Protein AF-A0A967C767-F1 (afdb_monomer)

Nearest PDB structures (foldseek):
  2nuu-assembly2_D  TM=9.173E-01  e=1.851E-10  Escherichia coli
  2npd-assembly1_A  TM=9.093E-01  e=7.097E-09  Escherichia coli
  3c1h-assembly1_A  TM=9.178E-01  e=9.464E-09  Escherichia coli
  2now-assembly1_A-3  TM=8.976E-01  e=8.195E-09  Escherichia coli
  8qj4-assembly1_A  TM=8.913E-01  e=9.471E-07  Shewanella denitrificans OS217

Radius of gyration: 20.33 Å; Cα contacts (8 Å, |Δi|>4): 298; chains: 1; bounding box: 49×36×65 Å

Solvent-accessible surface area (backbone atoms only — not comparable to full-atom values): 10068 Å² total; per-residue (Å²): 113,66,53,56,59,45,16,44,69,67,78,48,92,52,71,55,17,54,44,5,34,49,16,36,54,41,4,16,50,30,0,18,51,37,23,31,51,51,32,30,73,77,67,70,54,60,48,74,66,52,27,52,52,12,22,48,11,2,40,38,10,29,55,77,22,19,56,27,43,51,58,69,54,21,34,53,46,2,30,50,19,14,57,53,25,55,50,40,44,53,48,39,61,74,68,65,59,95,54,93,81,47,51,58,27,33,47,50,48,9,35,53,51,15,35,42,49,26,12,34,52,20,32,34,92,71,24,75,90,58,55,49,4,40,81,81,74,28,60,65,37,32,51,53,33,49,52,52,48,55,51,49,53,52,51,52,53,54,49,51,51,52,52,53,55,57,47,52,75,79,41,80,91,63,78,53,74,66,47,60,73,72,32,56,44,50,75,75,67,72,42,69,96,69,70,81,79,83,77,124

Sequence (200 aa):
GWFGFNGGSGLVAGNLASLACLTTNTAGAAAALGWMLIETVQRGKPTAVGVATGAVAGLVAITPAAGYVSPLAAVLIGFAAALVCSYALQLKNRWRLDDSLDVLPVHGVAGLLGTLLTGVFTLKTLNPAGADGLLVGQTRQLWIQAEAIGFTILFVAVGTYVILQLIRLVMPLRVNDVEEQQGLDINAHGEEAYNSEFTS

Foldseek 3Di:
DLLCLQLCVVVDDDLLSVQLSLLLQLLLQLQLVLQQVVCCVVPVGGDPVSSNLSSLLLNLLCRVQSSFAGSVLSSVLSNVSNVQLVVVVVVCVVVVPPPPPSCCSRNVVSNLSSLLSSQAGGDCVSPVVDDDHVVVPDPVSNVVSVVVSVVVCVCCVVVVVVVQVVVVVPDDPDDDPVCVVVDCCCVVPVHDPDDPPPPD

Mean predicted aligned error: 4.28 Å

Structure (mmCIF, N/CA/C/O backbone):
data_AF-A0A967C767-F1
#
_entry.id   AF-A0A967C767-F1
#
loop_
_atom_site.group_PDB
_atom_site.id
_atom_site.type_symbol
_atom_site.label_atom_id
_atom_site.label_alt_id
_atom_site.label_comp_id
_atom_site.label_asym_id
_atom_site.label_entity_id
_atom_site.label_seq_id
_atom_site.pdbx_PDB_ins_code
_atom_site.Cartn_x
_atom_site.Cartn_y
_atom_site.Cartn_z
_atom_site.occupancy
_atom_site.B_iso_or_equiv
_atom_site.auth_seq_id
_atom_site.auth_comp_id
_atom_site.auth_asym_id
_atom_site.auth_atom_id
_atom_site.pdbx_PDB_model_num
ATOM 1 N N . GLY A 1 1 ? 3.970 -13.446 5.348 1.00 94.38 1 GLY A N 1
ATOM 2 C CA . GLY A 1 1 ? 2.809 -13.236 4.463 1.00 94.38 1 GLY A CA 1
ATOM 3 C C . GLY A 1 1 ? 3.216 -12.672 3.115 1.00 94.38 1 GLY A C 1
ATOM 4 O O . GLY A 1 1 ? 3.294 -13.426 2.155 1.00 94.38 1 GLY A O 1
ATOM 5 N N . TRP A 1 2 ? 3.526 -11.373 3.044 1.00 98.12 2 TRP A N 1
ATOM 6 C CA . TRP A 1 2 ? 3.666 -10.644 1.769 1.00 98.12 2 TRP A CA 1
ATOM 7 C C . TRP A 1 2 ? 4.765 -11.142 0.813 1.00 98.12 2 TRP A C 1
ATOM 9 O O . TRP A 1 2 ? 4.643 -10.964 -0.394 1.00 98.12 2 TRP A O 1
ATOM 19 N N . PHE A 1 3 ? 5.799 -11.827 1.319 1.00 97.88 3 PHE A N 1
ATOM 20 C CA . PHE A 1 3 ? 6.761 -12.543 0.469 1.00 97.88 3 PHE A CA 1
ATOM 21 C C . PHE A 1 3 ? 6.084 -13.586 -0.427 1.00 97.88 3 PHE A C 1
ATOM 23 O O . PHE A 1 3 ? 6.379 -13.643 -1.612 1.00 97.88 3 PHE A O 1
ATOM 30 N N . GLY A 1 4 ? 5.150 -14.375 0.111 1.00 97.50 4 GLY A N 1
ATOM 31 C CA . GLY A 1 4 ? 4.375 -15.327 -0.686 1.00 97.50 4 GLY A CA 1
ATOM 32 C C . GLY A 1 4 ? 3.379 -14.628 -1.609 1.00 97.50 4 GLY A C 1
ATOM 33 O O . GLY A 1 4 ? 3.202 -15.061 -2.739 1.00 97.50 4 GLY A O 1
ATOM 34 N N . PHE A 1 5 ? 2.793 -13.513 -1.158 1.00 98.25 5 PHE A N 1
ATOM 35 C CA . PHE A 1 5 ? 1.849 -12.722 -1.951 1.00 98.25 5 PHE A CA 1
ATOM 36 C C . PHE A 1 5 ? 2.506 -12.180 -3.232 1.00 98.25 5 PHE A C 1
ATOM 38 O O . PHE A 1 5 ? 2.090 -12.523 -4.335 1.00 98.25 5 PHE A O 1
ATOM 45 N N . ASN A 1 6 ? 3.603 -11.428 -3.107 1.00 98.38 6 ASN A N 1
ATOM 46 C CA . ASN A 1 6 ? 4.277 -10.839 -4.268 1.00 98.38 6 ASN A CA 1
ATOM 47 C C . ASN A 1 6 ? 5.249 -11.814 -4.947 1.00 98.38 6 ASN A C 1
ATOM 49 O O . ASN A 1 6 ? 5.235 -11.952 -6.166 1.00 98.38 6 ASN A O 1
ATOM 53 N N . GLY A 1 7 ? 6.076 -12.525 -4.177 1.00 97.25 7 GLY A N 1
ATOM 54 C CA . GLY A 1 7 ? 7.049 -13.483 -4.713 1.00 97.25 7 GLY A CA 1
ATOM 55 C C . GLY A 1 7 ? 6.402 -14.693 -5.385 1.00 97.25 7 GLY A C 1
ATOM 56 O O . GLY A 1 7 ? 6.940 -15.213 -6.358 1.00 97.25 7 GLY A O 1
ATOM 57 N N . GLY A 1 8 ? 5.225 -15.111 -4.912 1.00 96.69 8 GLY A N 1
ATOM 58 C CA . GLY A 1 8 ? 4.451 -16.201 -5.507 1.00 96.69 8 GLY A CA 1
ATOM 59 C C . GLY A 1 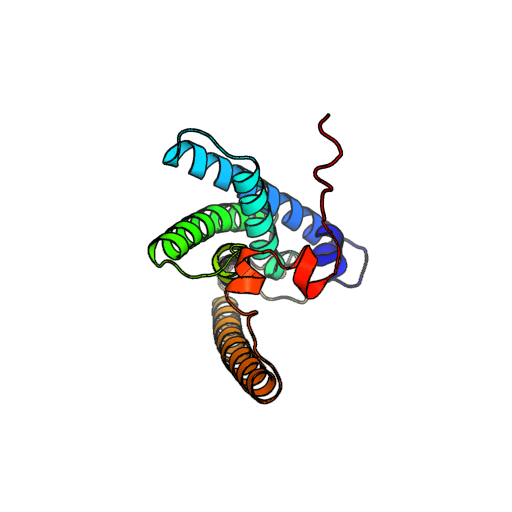8 ? 3.615 -15.793 -6.721 1.00 96.69 8 GLY A C 1
ATOM 60 O O . GLY A 1 8 ? 3.230 -16.665 -7.494 1.00 96.69 8 GLY A O 1
ATOM 61 N N . SER A 1 9 ? 3.375 -14.495 -6.946 1.00 96.44 9 SER A N 1
ATOM 62 C CA . SER A 1 9 ? 2.536 -14.008 -8.057 1.00 96.44 9 SER A CA 1
ATOM 63 C C . SER A 1 9 ? 3.120 -14.309 -9.445 1.00 96.44 9 SER A C 1
ATOM 65 O O . SER A 1 9 ? 2.392 -14.312 -10.432 1.00 96.44 9 SER A O 1
ATOM 67 N N . GLY A 1 10 ? 4.421 -14.610 -9.530 1.00 91.31 10 GLY A N 1
ATOM 68 C CA . GLY A 1 10 ? 5.055 -15.093 -10.760 1.00 91.31 10 GLY A CA 1
ATOM 69 C C . GLY A 1 10 ? 4.772 -16.565 -11.084 1.00 91.31 10 GLY A C 1
ATOM 70 O O . GLY A 1 10 ? 5.158 -17.016 -12.157 1.00 91.31 10 GLY A O 1
ATOM 71 N N . LEU A 1 11 ? 4.139 -17.318 -10.169 1.00 94.19 11 LEU A N 1
ATOM 72 C CA . LEU A 1 11 ? 3.781 -18.745 -10.286 1.00 94.19 11 LEU A CA 1
ATOM 73 C C . LEU A 1 11 ? 4.954 -19.702 -10.562 1.00 94.19 11 LEU A C 1
ATOM 75 O O . LEU A 1 11 ? 4.756 -20.884 -10.835 1.00 94.19 11 LEU A O 1
ATOM 79 N N . VAL A 1 12 ? 6.184 -19.203 -10.467 1.00 94.19 12 VAL A N 1
ATOM 80 C CA . VAL A 1 12 ? 7.412 -19.955 -10.698 1.00 94.19 12 VAL A CA 1
ATOM 81 C C . VAL A 1 12 ? 8.494 -19.470 -9.742 1.00 94.19 12 VAL A C 1
ATOM 83 O O . VAL A 1 12 ? 8.652 -18.270 -9.509 1.00 94.19 12 VAL A O 1
ATOM 86 N N . ALA A 1 13 ? 9.262 -20.405 -9.188 1.00 96.31 13 ALA A N 1
ATOM 87 C CA . ALA A 1 13 ? 10.453 -20.073 -8.419 1.00 96.31 13 ALA A CA 1
ATOM 88 C C . ALA A 1 13 ? 11.590 -19.673 -9.373 1.00 96.31 13 ALA A C 1
ATOM 90 O O . ALA A 1 13 ? 11.914 -20.408 -10.303 1.00 96.31 13 ALA A O 1
ATOM 91 N N . GLY A 1 14 ? 12.208 -18.513 -9.146 1.00 95.56 14 GLY A N 1
ATOM 92 C CA . GLY A 1 14 ? 13.317 -18.028 -9.968 1.00 95.56 14 GLY A CA 1
ATOM 93 C C . GLY A 1 14 ? 13.596 -16.541 -9.769 1.00 95.56 14 GLY A C 1
ATOM 94 O O . GLY A 1 14 ? 13.110 -15.928 -8.819 1.00 95.56 14 GLY A O 1
ATOM 95 N N . ASN A 1 15 ? 14.347 -15.949 -10.700 1.00 95.75 15 ASN A N 1
ATOM 96 C CA . ASN A 1 15 ? 14.814 -14.559 -10.608 1.00 95.75 15 ASN A CA 1
ATOM 97 C C . ASN A 1 15 ? 13.677 -13.549 -10.405 1.00 95.75 15 ASN A C 1
ATOM 99 O O . ASN A 1 15 ? 13.828 -12.610 -9.628 1.00 95.75 15 ASN A O 1
ATOM 103 N N . LEU A 1 16 ? 12.531 -13.757 -11.062 1.00 96.56 16 LEU A N 1
ATOM 104 C CA . LEU A 1 16 ? 11.373 -12.875 -10.927 1.00 96.56 16 LEU A CA 1
ATOM 105 C C . LEU A 1 16 ? 10.774 -12.923 -9.512 1.00 96.56 16 LEU A C 1
ATOM 107 O O . LEU A 1 16 ? 10.463 -11.879 -8.943 1.00 96.56 16 LEU A O 1
ATOM 111 N N . ALA A 1 17 ? 10.672 -14.116 -8.917 1.00 98.06 17 ALA A N 1
ATOM 112 C CA . ALA A 1 17 ? 10.224 -14.278 -7.536 1.00 98.06 17 ALA A CA 1
ATOM 113 C C . ALA A 1 17 ? 11.209 -13.626 -6.553 1.00 98.06 17 ALA A C 1
ATOM 115 O O . ALA A 1 17 ? 10.792 -12.911 -5.643 1.00 98.06 17 ALA A O 1
ATOM 116 N N . SER A 1 18 ? 12.520 -13.804 -6.762 1.00 98.12 18 SER A N 1
ATOM 117 C CA . SER A 1 18 ? 13.557 -13.151 -5.951 1.00 98.12 18 SER A CA 1
ATOM 118 C C . SER A 1 18 ? 13.495 -11.626 -6.052 1.00 98.12 18 SER A C 1
ATOM 120 O O . SER A 1 18 ? 13.572 -10.947 -5.028 1.00 98.12 18 SER A O 1
ATOM 122 N N . LEU A 1 19 ? 13.302 -11.088 -7.261 1.00 98.31 19 LEU A N 1
ATOM 123 C CA . LEU A 1 19 ? 13.117 -9.657 -7.487 1.00 98.31 19 LEU A CA 1
ATOM 124 C C . LEU A 1 19 ? 11.879 -9.141 -6.749 1.00 98.31 19 LEU A C 1
ATOM 126 O O . LEU A 1 19 ? 11.987 -8.173 -6.002 1.00 98.31 19 LEU A O 1
ATOM 130 N N . ALA A 1 20 ? 10.734 -9.810 -6.904 1.00 98.50 20 ALA A N 1
ATOM 131 C CA . ALA A 1 20 ? 9.490 -9.421 -6.249 1.00 98.50 20 ALA A CA 1
ATOM 132 C C . ALA A 1 20 ? 9.605 -9.464 -4.719 1.00 98.50 20 ALA A C 1
ATOM 134 O O . ALA A 1 20 ? 9.150 -8.545 -4.043 1.00 98.50 20 ALA A O 1
ATOM 135 N N . CYS A 1 21 ? 10.264 -10.474 -4.152 1.00 98.56 21 CYS A N 1
ATOM 136 C CA . CYS A 1 21 ? 10.563 -10.528 -2.721 1.00 98.56 21 CYS A CA 1
ATOM 137 C C . CYS A 1 21 ? 11.441 -9.348 -2.269 1.00 98.56 21 CYS A C 1
ATOM 139 O O . CYS A 1 21 ? 11.156 -8.720 -1.245 1.00 98.56 21 CYS A O 1
ATOM 141 N N . LEU A 1 22 ? 12.485 -9.025 -3.038 1.00 98.62 22 LEU A N 1
ATOM 142 C CA . LEU A 1 22 ? 13.414 -7.939 -2.731 1.00 98.62 22 LEU A CA 1
ATOM 143 C C . LEU A 1 22 ? 12.730 -6.568 -2.770 1.00 98.62 22 LEU A C 1
ATOM 145 O O . LEU A 1 22 ? 12.842 -5.800 -1.813 1.00 98.62 22 LEU A O 1
ATOM 149 N N . THR A 1 23 ? 12.010 -6.259 -3.849 1.00 98.75 23 THR A N 1
ATOM 150 C CA . THR A 1 23 ? 11.279 -4.990 -3.999 1.00 98.75 23 THR A CA 1
ATOM 151 C C . THR A 1 23 ? 10.189 -4.858 -2.940 1.00 98.75 23 THR A C 1
ATOM 153 O O . THR A 1 23 ? 10.047 -3.788 -2.355 1.00 98.75 23 THR A O 1
ATOM 156 N N . THR A 1 24 ? 9.496 -5.952 -2.606 1.00 98.81 24 THR A N 1
ATOM 157 C CA . THR A 1 24 ? 8.487 -5.991 -1.536 1.00 98.81 24 THR A CA 1
ATOM 158 C C . THR A 1 24 ? 9.066 -5.578 -0.191 1.00 98.81 24 THR A C 1
ATOM 160 O O . THR A 1 24 ? 8.552 -4.666 0.455 1.00 98.81 24 THR A O 1
ATOM 163 N N . ASN A 1 25 ? 10.157 -6.223 0.231 1.00 98.81 25 ASN A N 1
ATOM 164 C CA . ASN A 1 25 ? 10.794 -5.903 1.505 1.00 98.81 25 ASN A CA 1
ATOM 165 C C . ASN A 1 25 ? 11.347 -4.470 1.514 1.00 98.81 25 ASN A C 1
ATOM 167 O O . ASN A 1 25 ? 11.145 -3.735 2.478 1.00 98.81 25 ASN A O 1
ATOM 171 N N . THR A 1 26 ? 11.970 -4.061 0.408 1.00 98.88 26 THR A N 1
ATOM 172 C CA . THR A 1 26 ? 12.594 -2.743 0.257 1.00 98.88 26 THR A CA 1
ATOM 173 C C . THR A 1 26 ? 11.563 -1.616 0.323 1.00 98.88 26 THR A C 1
ATOM 175 O O . THR A 1 26 ? 11.770 -0.640 1.039 1.00 98.88 26 THR A O 1
ATOM 178 N N . ALA A 1 27 ? 10.429 -1.751 -0.370 1.00 98.88 27 ALA A N 1
ATOM 179 C CA . ALA A 1 27 ? 9.357 -0.760 -0.327 1.00 98.88 27 ALA A CA 1
ATOM 180 C C . ALA A 1 27 ? 8.689 -0.692 1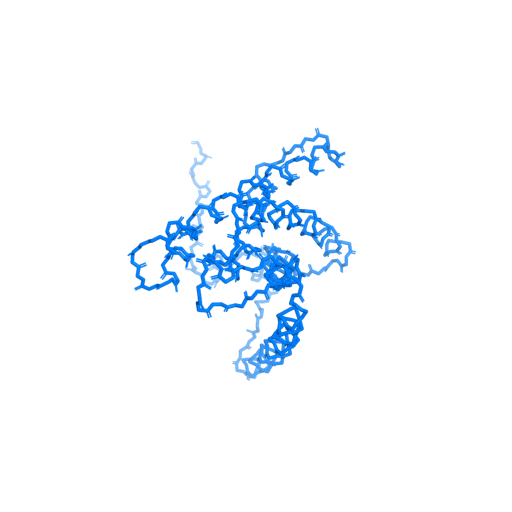.051 1.00 98.88 27 ALA A C 1
ATOM 182 O O . ALA A 1 27 ? 8.450 0.404 1.554 1.00 98.88 27 ALA A O 1
ATOM 183 N N . GLY A 1 28 ? 8.440 -1.843 1.689 1.00 98.75 28 GLY A N 1
ATOM 184 C CA . GLY A 1 28 ? 7.922 -1.888 3.058 1.00 98.75 28 GLY A CA 1
ATOM 185 C C . GLY A 1 28 ? 8.855 -1.185 4.049 1.00 98.75 28 GLY A C 1
ATOM 186 O O . GLY A 1 28 ? 8.407 -0.354 4.834 1.00 98.75 28 GLY A O 1
ATOM 187 N N . ALA A 1 29 ? 10.165 -1.441 3.967 1.00 98.81 29 ALA A N 1
ATOM 188 C CA . ALA A 1 29 ? 11.163 -0.785 4.810 1.00 98.81 29 ALA A CA 1
ATOM 189 C C . ALA A 1 29 ? 11.255 0.728 4.543 1.00 98.81 29 ALA A C 1
ATOM 191 O O . ALA A 1 29 ? 11.259 1.522 5.485 1.00 98.81 29 ALA A O 1
ATOM 192 N N . ALA A 1 30 ? 11.280 1.143 3.272 1.00 98.81 30 ALA A N 1
ATOM 193 C CA . ALA A 1 30 ? 11.322 2.554 2.892 1.00 98.81 30 ALA A CA 1
ATOM 194 C C . ALA A 1 30 ? 10.081 3.318 3.373 1.00 98.81 30 ALA A C 1
ATOM 196 O O . ALA A 1 30 ? 10.200 4.440 3.866 1.00 98.81 30 ALA A O 1
ATOM 197 N N . ALA A 1 31 ? 8.901 2.704 3.281 1.00 98.75 31 ALA A N 1
ATOM 198 C CA . ALA A 1 31 ? 7.662 3.293 3.766 1.00 98.75 31 ALA A CA 1
ATOM 199 C C . ALA A 1 31 ? 7.611 3.362 5.300 1.00 98.75 31 ALA A C 1
ATOM 201 O O . ALA A 1 31 ? 7.209 4.383 5.850 1.00 98.75 31 ALA A O 1
ATOM 202 N N . ALA A 1 32 ? 8.079 2.324 6.001 1.00 98.69 32 ALA A N 1
ATOM 203 C CA . ALA A 1 32 ? 8.175 2.317 7.460 1.00 98.69 32 ALA A CA 1
ATOM 204 C C . ALA A 1 32 ? 9.082 3.448 7.977 1.00 98.69 32 ALA A C 1
ATOM 206 O O . ALA A 1 32 ? 8.694 4.210 8.863 1.00 98.69 32 ALA A O 1
ATOM 207 N N . LEU A 1 33 ? 10.271 3.598 7.380 1.00 98.56 33 LEU A N 1
ATOM 208 C CA . LEU A 1 33 ? 11.198 4.687 7.696 1.00 98.56 33 LEU A CA 1
ATOM 209 C C . LEU A 1 33 ? 10.621 6.050 7.306 1.00 98.56 33 LEU A C 1
ATOM 211 O O . LEU A 1 33 ? 10.714 6.998 8.081 1.00 98.56 33 LEU A O 1
ATOM 215 N N . GLY A 1 34 ? 9.981 6.150 6.139 1.00 98.25 34 GLY A N 1
ATOM 216 C CA . GLY A 1 34 ? 9.312 7.372 5.703 1.00 98.25 34 GLY A CA 1
ATOM 217 C C . GLY A 1 34 ? 8.239 7.819 6.689 1.00 98.25 34 GLY A C 1
ATOM 218 O O . GLY A 1 34 ? 8.228 8.974 7.104 1.00 98.25 34 GLY A O 1
ATOM 219 N N . TRP A 1 35 ? 7.393 6.898 7.144 1.00 98.25 35 TRP A N 1
ATOM 220 C CA . TRP A 1 35 ? 6.344 7.196 8.115 1.00 98.25 35 TRP A CA 1
ATOM 221 C C . TRP A 1 35 ? 6.911 7.581 9.479 1.00 98.25 35 TRP A C 1
ATOM 223 O O . TRP A 1 35 ? 6.444 8.540 10.091 1.00 98.25 35 TRP A O 1
ATOM 233 N N . MET A 1 36 ? 7.965 6.892 9.924 1.00 98.12 36 MET A N 1
ATOM 234 C CA . MET A 1 36 ? 8.692 7.239 11.145 1.00 98.12 36 MET A CA 1
ATOM 235 C C . MET A 1 36 ? 9.210 8.681 11.096 1.00 98.12 36 MET A C 1
ATOM 237 O O . MET A 1 36 ? 9.030 9.436 12.052 1.00 98.12 36 MET A O 1
ATOM 241 N N . LEU A 1 37 ? 9.821 9.081 9.977 1.00 97.94 37 LEU A N 1
ATOM 242 C CA . LEU A 1 37 ? 10.311 10.444 9.768 1.00 97.94 37 LEU A CA 1
ATOM 243 C C . LEU A 1 37 ? 9.160 11.454 9.766 1.00 97.94 37 LEU A C 1
ATOM 245 O O . LEU A 1 37 ? 9.244 12.472 10.449 1.00 97.94 37 LEU A O 1
ATOM 249 N N . ILE A 1 38 ? 8.070 11.155 9.055 1.00 97.00 38 ILE A N 1
ATOM 250 C CA . ILE A 1 38 ? 6.883 12.017 8.986 1.00 97.00 38 ILE A CA 1
ATOM 251 C C . ILE A 1 38 ? 6.292 12.244 10.382 1.00 97.00 38 ILE A C 1
ATOM 253 O O . ILE A 1 38 ? 6.058 13.391 10.761 1.00 97.00 38 ILE A O 1
ATOM 257 N N . GLU A 1 39 ? 6.088 11.189 11.174 1.00 96.50 39 GLU A N 1
ATOM 258 C CA . GLU A 1 39 ? 5.567 11.327 12.540 1.00 96.50 39 GLU A CA 1
ATOM 259 C C . GLU A 1 39 ? 6.542 12.049 13.463 1.00 96.50 39 GLU A C 1
ATOM 261 O O . GLU A 1 39 ? 6.121 12.870 14.273 1.00 96.50 39 GLU A O 1
ATOM 266 N N . THR A 1 40 ? 7.843 11.803 13.322 1.00 97.12 40 THR A N 1
ATOM 267 C CA . THR A 1 40 ? 8.854 12.517 14.110 1.00 97.12 40 THR A CA 1
ATOM 268 C C . THR A 1 40 ? 8.797 14.018 13.831 1.00 97.12 40 THR A C 1
ATOM 270 O O . THR A 1 40 ? 8.821 14.814 14.765 1.00 97.12 40 THR A O 1
ATOM 273 N N . VAL A 1 41 ? 8.639 14.420 12.567 1.00 96.38 41 VAL A N 1
ATOM 274 C CA . VAL A 1 41 ? 8.517 15.834 12.182 1.00 96.38 41 VAL A CA 1
ATOM 275 C C . VAL A 1 41 ? 7.180 16.436 12.629 1.00 96.38 41 VAL A C 1
ATOM 277 O O . VAL A 1 41 ? 7.157 17.552 13.140 1.00 96.38 41 VAL A O 1
ATOM 280 N N . GLN A 1 42 ? 6.063 15.725 12.456 1.00 93.44 42 GLN A N 1
ATOM 281 C CA . GLN A 1 42 ? 4.722 16.266 12.728 1.00 93.44 42 GLN A CA 1
ATOM 282 C C . GLN A 1 42 ? 4.316 16.208 14.207 1.00 93.44 42 GLN A C 1
ATOM 284 O O . GLN A 1 42 ? 3.543 17.046 14.665 1.00 93.44 42 GLN A O 1
ATOM 289 N N . ARG A 1 43 ? 4.783 15.196 14.945 1.00 91.25 43 ARG A N 1
ATOM 290 C CA . ARG A 1 43 ? 4.333 14.858 16.309 1.00 91.25 43 ARG A CA 1
ATOM 291 C C . ARG A 1 43 ? 5.479 14.790 17.321 1.00 91.25 43 ARG A C 1
ATOM 293 O O . ARG A 1 43 ? 5.241 14.535 18.498 1.00 91.25 43 ARG A O 1
ATOM 300 N N . GLY A 1 44 ? 6.724 14.979 16.885 1.00 95.38 44 GLY A N 1
ATOM 301 C CA . GLY A 1 44 ? 7.925 14.940 17.724 1.00 95.38 44 GLY A CA 1
ATOM 302 C C . GLY A 1 44 ? 8.423 13.535 18.075 1.00 95.38 44 GLY A C 1
ATOM 303 O O . GLY A 1 44 ? 9.583 13.388 18.458 1.00 95.38 44 GLY A O 1
ATOM 304 N N . LYS A 1 45 ? 7.583 12.496 17.963 1.00 94.75 45 LYS A N 1
ATOM 305 C CA . LYS A 1 45 ? 7.935 11.101 18.273 1.00 94.75 45 LYS A CA 1
ATOM 306 C C . LYS A 1 45 ? 7.193 10.128 17.344 1.00 94.75 45 LYS A C 1
ATOM 308 O O . LYS A 1 45 ? 5.998 10.330 17.121 1.00 94.75 45 LYS A O 1
ATOM 313 N N . PRO A 1 46 ? 7.855 9.070 16.845 1.00 95.56 46 PRO A N 1
ATOM 314 C CA . PRO A 1 46 ? 7.196 8.028 16.067 1.00 95.56 46 PRO A CA 1
ATOM 315 C C . PRO A 1 46 ? 6.418 7.058 16.964 1.00 95.56 46 PRO A C 1
ATOM 317 O O . PRO A 1 46 ? 6.784 6.824 18.118 1.00 95.56 46 PRO A O 1
ATOM 320 N N . THR A 1 47 ? 5.369 6.452 16.414 1.00 95.62 47 THR A N 1
ATOM 321 C CA . THR A 1 47 ? 4.564 5.420 17.080 1.00 95.62 47 THR A CA 1
ATOM 322 C C . THR A 1 47 ? 4.785 4.049 16.443 1.00 95.62 47 THR A C 1
ATOM 324 O O . THR A 1 47 ? 4.997 3.939 15.237 1.00 95.62 47 THR A O 1
ATOM 327 N N . ALA A 1 48 ? 4.703 2.973 17.235 1.00 96.69 48 ALA A N 1
ATOM 328 C CA . ALA A 1 48 ? 4.813 1.610 16.703 1.00 96.69 48 ALA A CA 1
ATOM 329 C C . ALA A 1 48 ? 3.699 1.304 15.686 1.00 96.69 48 ALA A C 1
ATOM 331 O O . ALA A 1 48 ? 3.964 0.717 14.638 1.00 96.69 48 ALA A O 1
ATOM 332 N N . VAL A 1 49 ? 2.477 1.770 15.969 1.00 95.44 49 VAL A N 1
ATOM 333 C CA . VAL A 1 49 ? 1.330 1.653 15.060 1.00 95.44 49 VAL A CA 1
ATOM 334 C C . VAL A 1 49 ? 1.596 2.415 13.764 1.00 95.44 49 VAL A C 1
ATOM 336 O O . VAL A 1 49 ? 1.473 1.828 12.701 1.00 95.44 49 VAL A O 1
ATOM 339 N N . GLY A 1 50 ? 2.051 3.670 13.825 1.00 95.12 50 GLY A N 1
ATOM 340 C CA . GLY A 1 50 ? 2.362 4.462 12.632 1.00 95.12 50 GLY A CA 1
ATOM 341 C C . GLY A 1 50 ? 3.441 3.826 11.755 1.00 95.12 50 GLY A C 1
ATOM 342 O O . GLY A 1 50 ? 3.276 3.740 10.540 1.00 95.12 50 GLY A O 1
ATOM 343 N N . VAL A 1 51 ? 4.514 3.302 12.355 1.00 97.38 51 VAL A N 1
ATOM 344 C CA . VAL A 1 51 ? 5.568 2.583 11.617 1.00 97.38 51 VAL A CA 1
ATOM 345 C C . VAL A 1 51 ? 5.020 1.317 10.950 1.00 97.38 51 VAL A C 1
ATOM 347 O O . VAL A 1 51 ? 5.326 1.066 9.784 1.00 97.38 51 VAL A O 1
ATOM 350 N N . ALA A 1 52 ? 4.187 0.540 11.650 1.00 97.75 52 ALA A N 1
ATOM 351 C CA . ALA A 1 52 ? 3.544 -0.647 11.088 1.00 97.75 52 ALA A CA 1
ATOM 352 C C . ALA A 1 52 ? 2.571 -0.288 9.949 1.00 97.75 52 ALA A C 1
ATOM 354 O O . ALA A 1 52 ? 2.637 -0.891 8.878 1.00 97.75 52 ALA A O 1
ATOM 355 N N . THR A 1 53 ? 1.739 0.740 10.131 1.00 96.94 53 THR A N 1
ATOM 356 C CA . THR A 1 53 ? 0.836 1.279 9.104 1.00 96.94 53 THR A CA 1
ATOM 357 C C . THR A 1 53 ? 1.611 1.740 7.874 1.00 96.94 53 THR A C 1
ATOM 359 O O . THR A 1 53 ? 1.239 1.416 6.746 1.00 96.94 53 THR A O 1
ATOM 362 N N . GLY A 1 54 ? 2.736 2.430 8.072 1.00 97.94 54 GLY A N 1
ATOM 363 C CA . GLY A 1 54 ? 3.617 2.834 6.983 1.00 97.94 54 GLY A CA 1
ATOM 364 C C . GLY A 1 54 ? 4.230 1.657 6.244 1.00 97.94 54 GLY A C 1
ATOM 365 O O . GLY A 1 54 ? 4.207 1.642 5.014 1.00 97.94 54 GLY A O 1
ATOM 366 N N . ALA A 1 55 ? 4.699 0.635 6.962 1.00 98.56 55 ALA A N 1
ATOM 367 C CA . ALA A 1 55 ? 5.186 -0.591 6.340 1.00 98.56 55 ALA A CA 1
ATOM 368 C C . ALA A 1 55 ? 4.109 -1.230 5.448 1.00 98.56 55 ALA A C 1
ATOM 370 O O . ALA A 1 55 ? 4.391 -1.566 4.297 1.00 98.56 55 ALA A O 1
ATOM 371 N N . VAL A 1 56 ? 2.867 -1.339 5.939 1.00 98.50 56 VAL A N 1
ATOM 372 C CA . VAL A 1 56 ? 1.736 -1.876 5.164 1.00 98.50 56 VAL A CA 1
ATOM 373 C C . VAL A 1 56 ? 1.434 -1.008 3.944 1.00 98.50 56 VAL A C 1
ATOM 375 O O . VAL A 1 56 ? 1.311 -1.554 2.853 1.00 98.50 56 VAL A O 1
ATOM 378 N N . ALA A 1 57 ? 1.403 0.321 4.073 1.00 98.62 57 ALA A N 1
ATOM 379 C CA . ALA A 1 57 ? 1.199 1.216 2.932 1.00 98.62 57 ALA A CA 1
ATOM 380 C C . ALA A 1 57 ? 2.261 1.003 1.834 1.00 98.62 57 ALA A C 1
ATOM 382 O O . ALA A 1 57 ? 1.931 0.950 0.649 1.00 98.62 57 ALA A O 1
ATOM 383 N N . GLY A 1 58 ? 3.530 0.806 2.212 1.00 98.81 58 GLY A N 1
ATOM 384 C CA . GLY A 1 58 ? 4.601 0.459 1.273 1.00 98.81 58 GLY A CA 1
ATOM 385 C C . GLY A 1 58 ? 4.403 -0.897 0.596 1.00 98.81 58 GLY A C 1
ATOM 386 O O . GLY A 1 58 ? 4.581 -1.014 -0.617 1.00 98.81 58 GLY A O 1
ATOM 387 N N . LEU A 1 59 ? 3.997 -1.914 1.363 1.00 98.88 59 LEU A N 1
ATOM 388 C CA . LEU A 1 59 ? 3.695 -3.254 0.849 1.00 98.88 59 LEU A CA 1
ATOM 389 C C . LEU A 1 59 ? 2.498 -3.247 -0.116 1.00 98.88 59 LEU A C 1
ATOM 391 O O . LEU A 1 59 ? 2.533 -3.910 -1.156 1.00 98.88 59 LEU A O 1
ATOM 395 N N . VAL A 1 60 ? 1.465 -2.457 0.173 1.00 98.81 60 VAL A N 1
ATOM 396 C CA . VAL A 1 60 ? 0.341 -2.251 -0.744 1.00 98.81 60 VAL A CA 1
ATOM 397 C C . VAL A 1 60 ? 0.819 -1.546 -2.012 1.00 98.81 60 VAL A C 1
ATOM 399 O O . VAL A 1 60 ? 0.582 -2.045 -3.109 1.00 98.81 60 VAL A O 1
ATOM 402 N N . ALA A 1 61 ? 1.533 -0.426 -1.889 1.00 98.88 61 ALA A N 1
ATOM 403 C CA . ALA A 1 61 ? 1.947 0.366 -3.044 1.00 98.88 61 ALA A CA 1
ATOM 404 C C . ALA A 1 61 ? 2.898 -0.388 -3.990 1.00 98.88 61 ALA A C 1
ATOM 406 O O . ALA A 1 61 ? 2.837 -0.203 -5.203 1.00 98.88 61 ALA A O 1
ATOM 407 N N . ILE A 1 62 ? 3.763 -1.264 -3.474 1.00 98.88 62 ILE A N 1
ATOM 408 C CA . ILE A 1 62 ? 4.671 -2.048 -4.324 1.00 98.88 62 ILE A CA 1
ATOM 409 C C . ILE A 1 62 ? 4.000 -3.256 -4.977 1.00 98.88 62 ILE A C 1
ATOM 411 O O . ILE A 1 62 ? 4.508 -3.753 -5.974 1.00 98.88 62 ILE A O 1
ATOM 415 N N . THR A 1 63 ? 2.868 -3.731 -4.454 1.00 98.75 63 THR A N 1
ATOM 416 C CA . THR A 1 63 ? 2.170 -4.931 -4.948 1.00 98.75 63 THR A CA 1
ATOM 417 C C . THR A 1 63 ? 1.974 -4.960 -6.473 1.00 98.75 63 THR A C 1
ATOM 419 O O . THR A 1 63 ? 2.416 -5.930 -7.088 1.00 98.75 63 THR A O 1
ATOM 422 N N . PRO A 1 64 ? 1.410 -3.926 -7.133 1.00 98.19 64 PRO A N 1
ATOM 423 C CA . PRO A 1 64 ? 1.244 -3.945 -8.592 1.00 98.19 64 PRO A CA 1
ATOM 424 C C . PRO A 1 64 ? 2.573 -3.884 -9.367 1.00 98.19 64 PRO A C 1
ATOM 426 O O . PRO A 1 64 ? 2.614 -4.207 -10.551 1.00 98.19 64 PRO A O 1
ATOM 429 N N . ALA A 1 65 ? 3.666 -3.491 -8.708 1.00 98.19 65 ALA A N 1
ATOM 430 C CA . ALA A 1 65 ? 4.958 -3.205 -9.319 1.00 98.19 65 ALA A CA 1
ATOM 431 C C . ALA A 1 65 ? 6.043 -4.247 -8.996 1.00 98.19 65 ALA A C 1
ATOM 433 O O . ALA A 1 65 ? 7.114 -4.212 -9.601 1.00 98.19 65 ALA A O 1
ATOM 434 N N . ALA A 1 66 ? 5.812 -5.148 -8.035 1.00 98.31 66 ALA A N 1
ATOM 435 C CA . ALA A 1 66 ? 6.872 -5.889 -7.347 1.00 98.31 66 ALA A CA 1
ATOM 436 C C . ALA A 1 66 ? 7.789 -6.672 -8.300 1.00 98.31 66 ALA A C 1
ATOM 438 O O . ALA A 1 66 ? 9.009 -6.651 -8.143 1.00 98.31 66 ALA A O 1
ATOM 439 N N . GLY A 1 67 ? 7.214 -7.312 -9.318 1.00 97.88 67 GLY A N 1
ATOM 440 C CA . GLY A 1 67 ? 7.950 -8.056 -10.344 1.00 97.88 67 GLY A CA 1
ATOM 441 C C . GLY A 1 67 ? 8.343 -7.240 -11.578 1.00 97.88 67 GLY A C 1
ATOM 442 O O . GLY A 1 67 ? 8.706 -7.834 -12.584 1.00 97.88 67 GLY A O 1
ATOM 443 N N . TYR A 1 68 ? 8.219 -5.915 -11.560 1.00 98.12 68 TYR A N 1
ATOM 444 C CA . TYR A 1 68 ? 8.354 -5.073 -12.756 1.00 98.12 68 TYR A CA 1
ATOM 445 C C . TYR A 1 68 ? 9.337 -3.910 -12.591 1.00 98.12 68 TYR A C 1
ATOM 447 O O . TYR A 1 68 ? 9.751 -3.317 -13.585 1.00 98.12 68 TYR A O 1
ATOM 455 N N . VAL A 1 69 ? 9.723 -3.574 -11.358 1.00 98.5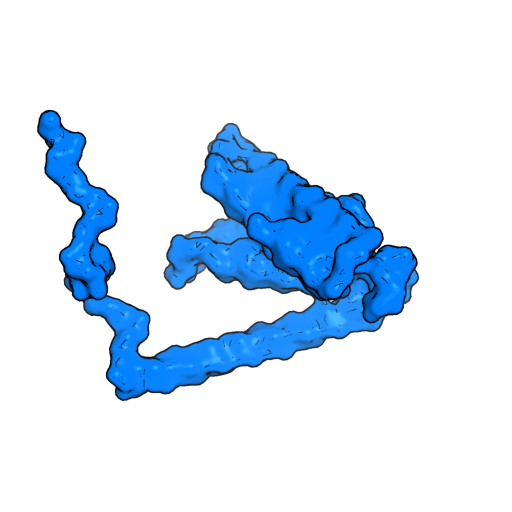6 69 VAL A N 1
ATOM 456 C CA . VAL A 1 69 ? 10.531 -2.384 -11.050 1.00 98.56 69 VAL A CA 1
ATOM 457 C C . VAL A 1 69 ? 11.847 -2.740 -10.368 1.00 98.56 69 VAL A C 1
ATOM 459 O O . VAL A 1 69 ? 12.009 -3.817 -9.796 1.00 98.56 69 VAL A O 1
ATOM 462 N N . SER A 1 70 ? 12.809 -1.818 -10.415 1.00 98.31 70 SER A N 1
ATOM 463 C CA . SER A 1 70 ? 14.097 -1.987 -9.737 1.00 98.31 70 SER A CA 1
ATOM 464 C C . SER A 1 70 ? 13.978 -1.783 -8.216 1.00 98.31 70 SER A C 1
ATOM 466 O O . SER A 1 70 ? 13.058 -1.102 -7.752 1.00 98.31 70 SER A O 1
ATOM 468 N N . PRO A 1 71 ? 14.935 -2.283 -7.409 1.00 98.38 71 PRO A N 1
ATOM 469 C CA . PRO A 1 71 ? 14.967 -2.008 -5.970 1.00 98.38 71 PRO A CA 1
ATOM 470 C C . PRO A 1 71 ? 15.001 -0.511 -5.632 1.00 98.3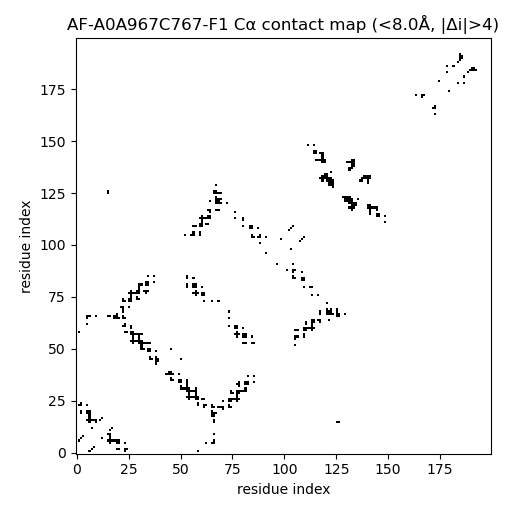8 71 PRO A C 1
ATOM 472 O O . PRO A 1 71 ? 14.370 -0.085 -4.670 1.00 98.38 71 PRO A O 1
ATOM 475 N N . LEU A 1 72 ? 15.672 0.310 -6.449 1.00 98.44 72 LEU A N 1
ATOM 476 C CA . LEU A 1 72 ? 15.688 1.761 -6.254 1.00 98.44 72 LEU A CA 1
ATOM 477 C C . LEU A 1 72 ? 14.299 2.376 -6.472 1.00 98.44 72 LEU A C 1
ATOM 479 O O . LEU A 1 72 ? 13.855 3.189 -5.665 1.00 98.44 72 LEU A O 1
ATOM 483 N N . ALA A 1 73 ? 13.583 1.956 -7.518 1.00 98.56 73 ALA A N 1
ATOM 484 C CA . ALA A 1 73 ? 12.199 2.375 -7.720 1.00 98.56 73 ALA A CA 1
ATOM 485 C C . ALA A 1 73 ? 11.299 1.919 -6.560 1.00 98.56 73 ALA A C 1
ATOM 487 O O . ALA A 1 73 ? 10.433 2.675 -6.132 1.00 98.56 73 ALA A O 1
ATOM 488 N N . ALA A 1 74 ? 11.540 0.734 -5.989 1.00 98.81 74 ALA A N 1
ATOM 489 C CA . ALA A 1 74 ? 10.804 0.253 -4.823 1.00 98.81 74 ALA A CA 1
ATOM 490 C C . ALA A 1 74 ? 10.985 1.153 -3.585 1.00 98.81 74 ALA A C 1
ATOM 492 O O . ALA A 1 74 ? 10.008 1.414 -2.884 1.00 98.81 74 ALA A O 1
ATOM 493 N N . VAL A 1 75 ? 12.191 1.692 -3.351 1.00 98.88 75 VAL A N 1
ATOM 494 C CA . VAL A 1 75 ? 12.423 2.706 -2.302 1.00 98.88 75 VAL A CA 1
ATOM 495 C C . VAL A 1 75 ? 11.556 3.943 -2.543 1.00 98.88 75 VAL A C 1
ATOM 497 O O . VAL A 1 75 ? 10.886 4.412 -1.624 1.00 98.88 75 VAL A O 1
ATOM 500 N N . LEU A 1 76 ? 11.538 4.451 -3.779 1.00 98.69 76 LEU A N 1
ATOM 501 C CA . LEU A 1 76 ? 10.767 5.644 -4.141 1.00 98.69 76 LEU A CA 1
ATOM 502 C C . LEU A 1 76 ? 9.259 5.416 -3.989 1.00 98.69 76 LEU A C 1
ATOM 504 O O . LEU A 1 76 ? 8.573 6.259 -3.417 1.00 98.69 76 LEU A O 1
ATOM 508 N N . ILE A 1 77 ? 8.755 4.267 -4.449 1.00 98.81 77 ILE A N 1
ATOM 509 C CA . ILE A 1 77 ? 7.346 3.875 -4.313 1.00 98.81 77 ILE A CA 1
ATOM 510 C C . ILE A 1 77 ? 6.962 3.771 -2.834 1.00 98.81 77 ILE A C 1
ATOM 512 O O . ILE A 1 77 ? 5.954 4.345 -2.426 1.00 98.81 77 ILE A O 1
ATOM 516 N N . GLY A 1 78 ? 7.776 3.092 -2.019 1.00 98.81 78 GLY A N 1
ATOM 517 C CA . GLY A 1 78 ? 7.522 2.940 -0.587 1.00 98.81 78 GLY A CA 1
ATOM 518 C C . GLY A 1 78 ? 7.502 4.279 0.154 1.00 98.81 78 GLY A C 1
ATOM 519 O O . GLY A 1 78 ? 6.560 4.580 0.884 1.00 98.81 78 GLY A O 1
ATOM 520 N N . PHE A 1 79 ? 8.502 5.131 -0.074 1.00 98.69 79 PHE A N 1
ATOM 521 C CA . PHE A 1 79 ? 8.561 6.443 0.572 1.00 98.69 79 PHE A CA 1
ATOM 522 C C . PHE A 1 79 ? 7.412 7.364 0.129 1.00 98.69 79 PHE A C 1
ATOM 524 O O . PHE A 1 79 ? 6.789 8.025 0.962 1.00 98.69 79 PHE A O 1
ATOM 531 N N . ALA A 1 80 ? 7.073 7.366 -1.166 1.00 98.75 80 ALA A N 1
ATOM 532 C CA . ALA A 1 80 ? 5.916 8.095 -1.680 1.00 98.75 80 ALA A CA 1
ATOM 533 C C . ALA A 1 80 ? 4.606 7.595 -1.050 1.00 98.75 80 ALA A C 1
ATOM 535 O O . ALA A 1 80 ? 3.759 8.411 -0.686 1.00 98.75 80 ALA A O 1
ATOM 536 N N . ALA A 1 81 ? 4.456 6.281 -0.855 1.00 98.69 81 ALA A N 1
ATOM 537 C CA . ALA A 1 81 ? 3.301 5.714 -0.167 1.00 98.69 81 ALA A CA 1
ATOM 538 C C . ALA A 1 81 ? 3.188 6.231 1.269 1.00 98.69 81 ALA A C 1
ATOM 540 O O . ALA A 1 81 ? 2.107 6.658 1.664 1.00 98.69 81 ALA A O 1
ATOM 541 N N . ALA A 1 82 ? 4.286 6.291 2.025 1.00 98.31 82 ALA A N 1
ATOM 542 C CA . ALA A 1 82 ? 4.258 6.841 3.380 1.00 98.31 82 ALA A CA 1
ATOM 543 C C . ALA A 1 82 ? 3.814 8.313 3.415 1.00 98.31 82 ALA A C 1
ATOM 545 O O . ALA A 1 82 ? 2.977 8.696 4.236 1.00 98.31 82 ALA A O 1
ATOM 546 N N . LEU A 1 83 ? 4.315 9.138 2.491 1.00 98.00 83 LEU A N 1
ATOM 547 C CA . LEU A 1 83 ? 3.920 10.545 2.383 1.00 98.00 83 LEU A CA 1
ATOM 548 C C . LEU A 1 83 ? 2.434 10.703 2.050 1.00 98.00 83 LEU A C 1
ATOM 550 O O . LEU A 1 83 ? 1.703 11.393 2.760 1.00 98.00 83 LEU A O 1
ATOM 554 N N . VAL A 1 84 ? 1.976 10.053 0.982 1.00 98.38 84 VAL A N 1
ATOM 555 C CA . VAL A 1 84 ? 0.606 10.221 0.486 1.00 98.38 84 VAL A CA 1
ATOM 556 C C . VAL A 1 84 ? -0.407 9.605 1.453 1.00 98.38 84 VAL A C 1
ATOM 558 O O . VAL A 1 84 ? -1.430 10.225 1.739 1.00 98.38 84 VAL A O 1
ATOM 561 N N . CYS A 1 85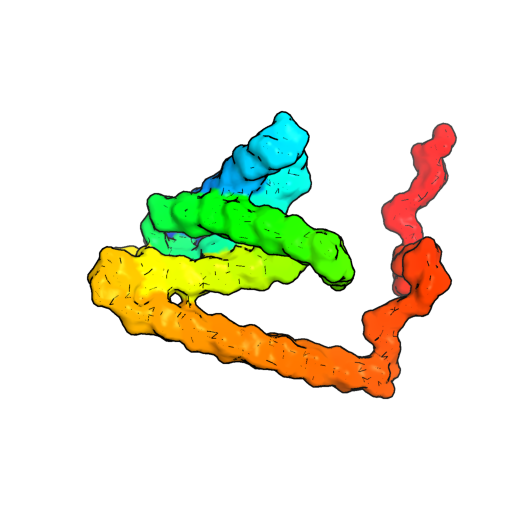 ? -0.124 8.425 2.007 1.00 97.81 85 CYS A N 1
ATOM 562 C CA . CYS A 1 85 ? -1.059 7.726 2.889 1.00 97.81 85 CYS A CA 1
ATOM 563 C C . CYS A 1 85 ? -1.142 8.376 4.275 1.00 97.81 85 CYS A C 1
ATOM 565 O O . CYS A 1 85 ? -2.232 8.455 4.838 1.00 97.81 85 CYS A O 1
ATOM 567 N N . SER A 1 86 ? -0.039 8.919 4.808 1.00 96.50 86 SER A N 1
ATOM 568 C CA . SER A 1 86 ? -0.086 9.680 6.067 1.00 96.50 86 SER A CA 1
ATOM 569 C C . SER A 1 86 ? -0.910 10.965 5.930 1.00 96.50 86 SER A C 1
ATOM 571 O O . SER A 1 86 ? -1.643 11.331 6.851 1.00 96.50 86 SER A O 1
ATOM 573 N N . TYR A 1 87 ? -0.853 11.629 4.771 1.00 95.94 87 TYR A N 1
ATOM 574 C CA . TYR A 1 87 ? -1.712 12.772 4.475 1.00 95.94 87 TYR A CA 1
ATOM 575 C C . TYR A 1 87 ? -3.174 12.354 4.265 1.00 95.94 87 TYR A C 1
ATOM 577 O O . TYR A 1 87 ? -4.078 12.981 4.816 1.00 95.94 87 TYR A O 1
ATOM 585 N N . ALA A 1 88 ? -3.422 11.266 3.529 1.00 96.25 88 ALA A N 1
ATOM 586 C CA . ALA A 1 88 ? -4.765 10.725 3.333 1.00 96.25 88 ALA A CA 1
ATOM 587 C C . ALA A 1 88 ? -5.433 10.346 4.664 1.00 96.25 88 ALA A C 1
ATOM 589 O O . ALA A 1 88 ? -6.609 10.643 4.864 1.00 96.25 88 ALA A O 1
ATOM 590 N N . LEU A 1 89 ? -4.676 9.774 5.605 1.00 94.62 89 LEU A N 1
ATOM 591 C CA . LEU A 1 89 ? -5.149 9.476 6.955 1.00 94.62 89 LEU A CA 1
ATOM 592 C C . LEU A 1 89 ? -5.564 10.748 7.714 1.00 94.62 89 LEU A C 1
ATOM 594 O O . LEU A 1 89 ? -6.626 10.797 8.334 1.00 94.62 89 LEU A O 1
ATOM 598 N N . GLN A 1 90 ? -4.760 11.811 7.633 1.00 92.88 90 GLN A N 1
ATOM 599 C CA . GLN A 1 90 ? -5.110 13.105 8.229 1.00 92.88 90 GLN A CA 1
ATOM 600 C C . GLN A 1 90 ? -6.374 13.699 7.603 1.00 92.88 90 GLN A C 1
ATOM 602 O O . GLN A 1 90 ? -7.225 14.233 8.317 1.00 92.88 90 GLN A O 1
ATOM 607 N N . LEU A 1 91 ? -6.524 13.577 6.282 1.00 93.88 91 LEU A N 1
ATOM 608 C CA . LEU A 1 91 ? -7.702 14.050 5.564 1.00 93.88 91 LEU A CA 1
ATOM 609 C C . LEU A 1 91 ? -8.959 13.266 5.957 1.00 93.88 91 LEU A C 1
ATOM 611 O O . LEU A 1 91 ? -9.980 13.878 6.267 1.00 93.88 91 LEU A O 1
ATOM 615 N N . LYS A 1 92 ? -8.866 11.934 6.034 1.00 93.25 92 LYS A N 1
ATOM 616 C CA . LYS A 1 92 ? -9.936 11.055 6.523 1.00 93.25 92 LYS A CA 1
ATOM 617 C C . LYS A 1 92 ? -10.397 11.463 7.923 1.00 93.25 92 LYS A C 1
ATOM 619 O O . LYS A 1 92 ? -11.595 11.637 8.144 1.00 93.25 92 LYS A O 1
ATOM 624 N N . ASN A 1 93 ? -9.458 11.707 8.839 1.00 91.44 93 ASN A N 1
ATOM 625 C CA . ASN A 1 93 ? -9.771 12.157 10.199 1.00 91.44 93 ASN A CA 1
ATOM 626 C C . ASN A 1 93 ? -10.416 13.551 10.214 1.00 91.44 93 ASN A C 1
ATOM 628 O O . ASN A 1 93 ? -11.369 13.789 10.955 1.00 91.44 93 ASN A O 1
ATOM 632 N N . ARG A 1 94 ? -9.952 14.468 9.355 1.00 92.94 94 ARG A N 1
ATOM 633 C CA . ARG A 1 94 ? -10.544 15.805 9.205 1.00 92.94 94 ARG A CA 1
ATOM 634 C C . ARG A 1 94 ? -11.977 15.753 8.674 1.00 92.94 94 ARG A C 1
ATOM 636 O O . ARG A 1 94 ? -12.800 16.568 9.083 1.00 92.94 94 ARG A O 1
ATOM 643 N N . TRP A 1 95 ? -12.273 14.819 7.775 1.00 94.12 95 TRP A N 1
ATOM 644 C CA . TRP A 1 95 ? -13.607 14.618 7.202 1.00 94.12 95 TRP A CA 1
ATOM 645 C C . TRP A 1 95 ? -14.506 13.699 8.030 1.00 94.12 95 TRP A C 1
ATOM 647 O O . TRP A 1 95 ? -15.676 13.555 7.690 1.00 94.12 95 TRP A O 1
ATOM 657 N N . ARG A 1 96 ? -13.992 13.126 9.128 1.00 92.12 96 ARG A N 1
ATOM 658 C CA . ARG A 1 96 ? -14.725 12.215 10.022 1.00 92.12 96 ARG A CA 1
ATOM 659 C C . ARG A 1 96 ? -15.360 11.038 9.272 1.00 92.12 96 ARG A C 1
ATOM 661 O O . ARG A 1 96 ? -16.485 10.651 9.571 1.00 92.12 96 ARG A O 1
ATOM 668 N N . LEU A 1 97 ? -14.648 10.489 8.284 1.00 89.94 97 LEU A N 1
ATOM 669 C CA . LEU A 1 97 ? -15.102 9.271 7.613 1.00 89.94 97 LEU A CA 1
ATOM 670 C C . LEU A 1 97 ? -14.967 8.090 8.580 1.00 89.94 97 LEU A C 1
ATOM 672 O O . LEU A 1 97 ? -13.888 7.875 9.138 1.00 89.94 97 LEU A O 1
ATOM 676 N N . ASP A 1 98 ? -16.049 7.335 8.755 1.00 89.62 98 ASP A N 1
ATOM 677 C CA . ASP A 1 98 ? -16.092 6.122 9.580 1.00 89.62 98 ASP A CA 1
ATOM 678 C C . ASP A 1 98 ? -15.458 4.941 8.822 1.00 89.62 98 ASP A C 1
ATOM 680 O O . ASP A 1 98 ? -16.131 4.075 8.272 1.00 89.62 98 ASP A O 1
ATOM 684 N N . ASP A 1 99 ? -14.131 4.986 8.709 1.00 90.25 99 ASP A N 1
ATOM 685 C CA . ASP A 1 99 ? -13.277 3.899 8.224 1.00 90.25 99 ASP A CA 1
ATOM 686 C C . ASP A 1 99 ? -12.399 3.449 9.395 1.00 90.25 99 ASP A C 1
ATOM 688 O O . ASP A 1 99 ? -11.367 4.058 9.693 1.00 90.25 99 ASP A O 1
ATOM 692 N N . SER A 1 100 ? -12.883 2.455 10.138 1.00 86.69 100 SER A N 1
ATOM 693 C CA . SER A 1 100 ? -12.391 2.132 11.482 1.00 86.69 100 SER A CA 1
ATOM 694 C C . SER A 1 100 ? -10.944 1.634 11.502 1.00 86.69 100 SER A C 1
ATOM 696 O O . SER A 1 100 ? -10.246 1.842 12.489 1.00 86.69 100 SER A O 1
ATOM 698 N N . LEU A 1 101 ? -10.486 1.002 10.416 1.00 87.69 101 LEU A N 1
ATOM 699 C CA . LEU A 1 101 ? -9.151 0.398 10.305 1.00 87.69 101 LEU A CA 1
ATOM 700 C C . LEU A 1 101 ? -8.257 1.101 9.278 1.00 87.69 101 LEU A C 1
ATOM 702 O O . LEU A 1 101 ? -7.244 0.543 8.859 1.00 87.69 101 LEU A O 1
ATOM 706 N N . ASP A 1 102 ? -8.631 2.314 8.864 1.00 92.06 102 ASP A N 1
ATOM 707 C CA . ASP A 1 102 ? -7.874 3.113 7.899 1.00 92.06 102 ASP A CA 1
ATOM 708 C C . ASP A 1 102 ? -7.631 2.367 6.566 1.00 92.06 102 ASP A C 1
ATOM 710 O O . ASP A 1 102 ? -6.593 2.520 5.911 1.00 92.06 102 ASP A O 1
ATOM 714 N N . VAL A 1 103 ? -8.612 1.569 6.126 1.00 94.25 103 VAL A N 1
ATOM 715 C CA . VAL A 1 103 ? -8.524 0.750 4.909 1.00 94.25 103 VAL A CA 1
ATOM 716 C C . VAL A 1 103 ? -8.431 1.630 3.665 1.00 94.25 103 VAL A C 1
ATOM 718 O O . VAL A 1 103 ? -7.631 1.363 2.768 1.00 94.25 103 VAL A O 1
ATOM 721 N N . LEU A 1 104 ? -9.199 2.717 3.592 1.00 94.00 104 LEU A N 1
ATOM 722 C CA . LEU A 1 104 ? -9.170 3.634 2.458 1.00 94.00 104 LEU A CA 1
ATOM 723 C C . LEU A 1 104 ? -7.799 4.319 2.291 1.00 94.00 104 LEU A C 1
ATOM 725 O O . LEU A 1 104 ? -7.244 4.236 1.191 1.00 94.00 104 LEU A O 1
ATOM 729 N N . PRO A 1 105 ? -7.212 4.984 3.307 1.00 92.81 105 PRO A N 1
ATOM 730 C CA . PRO A 1 105 ? -5.908 5.624 3.155 1.00 92.81 105 PRO A CA 1
ATOM 731 C C . PRO A 1 105 ? -4.754 4.623 2.999 1.00 92.81 105 PRO A C 1
ATOM 733 O O . PRO A 1 105 ? -3.811 4.929 2.274 1.00 92.81 105 PRO A O 1
ATOM 736 N N . VAL A 1 106 ? -4.800 3.441 3.625 1.00 95.12 106 VAL A N 1
ATOM 737 C CA . VAL A 1 106 ? -3.665 2.493 3.612 1.00 95.12 106 VAL A CA 1
ATOM 738 C C . VAL A 1 106 ? -3.735 1.499 2.455 1.00 95.12 106 VAL A C 1
ATOM 740 O O . VAL A 1 106 ? -2.698 1.161 1.893 1.00 95.12 106 VAL A O 1
ATOM 743 N N . HIS A 1 107 ? -4.927 1.044 2.062 1.00 97.69 107 HIS A N 1
ATOM 744 C CA . HIS A 1 107 ? -5.097 0.109 0.946 1.00 97.69 107 HIS A CA 1
ATOM 745 C C . HIS A 1 107 ? -5.556 0.811 -0.328 1.00 97.69 107 HIS A C 1
ATOM 747 O O . HIS A 1 107 ? -4.944 0.637 -1.382 1.00 97.69 107 HIS A O 1
ATOM 753 N N . GLY A 1 108 ? -6.605 1.632 -0.233 1.00 96.69 108 GLY A N 1
ATOM 754 C CA . GLY A 1 108 ? -7.153 2.356 -1.379 1.00 96.69 108 GLY A CA 1
ATOM 755 C C . GLY A 1 108 ? -6.126 3.310 -1.984 1.00 96.69 108 GLY A C 1
ATOM 756 O O . GLY A 1 108 ? -5.679 3.121 -3.113 1.00 96.69 108 GLY A O 1
ATOM 757 N N . VAL A 1 109 ? -5.693 4.314 -1.222 1.00 97.94 109 VAL A N 1
ATOM 758 C CA . VAL A 1 109 ? -4.782 5.358 -1.719 1.00 97.94 109 VAL A CA 1
ATOM 759 C C . VAL A 1 109 ? -3.400 4.799 -2.070 1.00 97.94 109 VAL A C 1
ATOM 761 O O . VAL A 1 109 ? -2.874 5.124 -3.137 1.00 97.94 109 VAL A O 1
ATOM 764 N N . ALA A 1 110 ? -2.826 3.922 -1.239 1.00 98.31 110 ALA A N 1
ATOM 765 C CA . ALA A 1 110 ? -1.547 3.281 -1.551 1.00 98.31 110 ALA A CA 1
ATOM 766 C C . ALA A 1 110 ? -1.625 2.426 -2.824 1.00 98.31 110 ALA A C 1
ATOM 768 O O . ALA A 1 110 ? -0.712 2.473 -3.647 1.00 98.31 110 ALA A O 1
ATOM 769 N N . GLY A 1 111 ? -2.718 1.678 -3.013 1.00 98.25 111 GLY A N 1
ATOM 770 C CA . GLY A 1 111 ? -2.934 0.850 -4.198 1.00 98.25 111 GLY A CA 1
ATOM 771 C C . GLY A 1 111 ? -3.056 1.686 -5.471 1.00 98.25 111 GLY A C 1
ATOM 772 O O . GLY A 1 111 ? -2.436 1.357 -6.483 1.00 98.25 111 GLY A O 1
ATOM 773 N N . LEU A 1 112 ? -3.779 2.808 -5.410 1.00 98.50 112 LEU A N 1
ATOM 774 C CA . LEU A 1 112 ? -3.881 3.765 -6.516 1.00 98.50 112 LEU A CA 1
ATOM 775 C C . LEU A 1 112 ? -2.517 4.360 -6.873 1.00 98.50 112 LEU A C 1
ATOM 777 O O . LEU A 1 112 ? -2.108 4.323 -8.036 1.00 98.50 112 LEU A O 1
ATOM 781 N N . LEU A 1 113 ? -1.790 4.858 -5.870 1.00 98.69 113 LEU A N 1
ATOM 782 C CA . LEU A 1 113 ? -0.454 5.415 -6.055 1.00 98.69 113 LEU A CA 1
ATOM 783 C C . LEU A 1 113 ? 0.496 4.374 -6.654 1.00 98.69 113 LEU A C 1
ATOM 785 O O . LEU A 1 113 ? 1.148 4.638 -7.660 1.00 98.69 113 LEU A O 1
ATOM 789 N N . GLY A 1 114 ? 0.546 3.182 -6.064 1.00 98.62 114 GLY A N 1
ATOM 790 C CA . GLY A 1 114 ? 1.369 2.071 -6.524 1.00 98.62 114 GLY A CA 1
ATOM 791 C C . GLY A 1 114 ? 1.081 1.676 -7.966 1.00 98.62 114 GLY A C 1
ATOM 792 O O . GLY A 1 114 ? 1.997 1.489 -8.768 1.00 98.62 114 GLY A O 1
ATOM 793 N N . THR A 1 115 ? -0.198 1.617 -8.331 1.00 98.69 115 THR A N 1
ATOM 794 C CA . THR A 1 115 ? -0.637 1.258 -9.684 1.00 98.69 115 THR A CA 1
ATOM 795 C C . THR A 1 115 ? -0.211 2.312 -10.705 1.00 98.69 115 THR A C 1
ATOM 797 O O . THR A 1 115 ? 0.304 1.944 -11.761 1.00 98.69 115 THR A O 1
ATOM 800 N N . LEU A 1 116 ? -0.322 3.607 -10.385 1.00 98.62 116 LEU A N 1
ATOM 801 C CA . LEU A 1 116 ? 0.194 4.686 -11.238 1.00 98.62 116 LEU A CA 1
ATOM 802 C C . LEU A 1 116 ? 1.720 4.640 -11.351 1.00 98.62 116 LEU A C 1
ATOM 804 O O . LEU A 1 116 ? 2.260 4.677 -12.456 1.00 98.62 116 LEU A O 1
ATOM 808 N N . LEU A 1 117 ? 2.424 4.508 -10.223 1.00 98.62 117 LEU A N 1
ATOM 809 C CA . LEU A 1 117 ? 3.886 4.453 -10.198 1.00 98.62 117 LEU A CA 1
ATOM 810 C C . LEU A 1 117 ? 4.435 3.206 -10.904 1.00 98.62 117 LEU A C 1
ATOM 812 O O . LEU A 1 117 ? 5.516 3.267 -11.485 1.00 98.62 117 LEU A O 1
ATOM 816 N N . THR A 1 118 ? 3.672 2.112 -10.961 1.00 98.50 118 THR A N 1
ATOM 817 C CA . THR A 1 118 ? 3.995 0.956 -11.813 1.00 98.50 118 THR A CA 1
ATOM 818 C C . THR A 1 118 ? 4.142 1.391 -13.270 1.00 98.50 118 THR A C 1
ATOM 820 O O . THR A 1 118 ? 5.136 1.061 -13.910 1.00 98.50 118 THR A O 1
ATOM 823 N N . GLY A 1 119 ? 3.211 2.204 -13.781 1.00 98.06 119 GLY A N 1
ATOM 824 C CA . GLY A 1 119 ? 3.263 2.727 -15.150 1.00 98.06 119 GLY A CA 1
ATOM 825 C C . GLY A 1 119 ? 4.394 3.727 -15.401 1.00 98.06 119 GLY A C 1
ATOM 826 O O . GLY A 1 119 ? 4.746 3.985 -16.550 1.00 98.06 119 GLY A O 1
ATOM 827 N N . VAL A 1 120 ? 5.002 4.255 -14.338 1.00 98.56 120 VAL A N 1
ATOM 828 C CA . VAL A 1 120 ? 6.177 5.129 -14.412 1.00 98.56 120 VAL A CA 1
ATOM 829 C C . VAL A 1 120 ? 7.476 4.323 -14.429 1.00 98.56 120 VAL A C 1
ATOM 831 O O . VAL A 1 120 ? 8.357 4.610 -15.241 1.00 98.56 120 VAL A O 1
ATOM 834 N N . PHE A 1 121 ? 7.591 3.325 -13.548 1.00 98.44 121 PHE A N 1
ATOM 835 C CA . PHE A 1 121 ? 8.858 2.668 -13.214 1.00 98.44 121 PHE A CA 1
ATOM 836 C C . PHE A 1 121 ? 9.066 1.277 -13.824 1.00 98.44 121 PHE A C 1
ATOM 838 O O . PHE A 1 121 ? 10.159 0.733 -13.668 1.00 98.44 121 PHE A O 1
ATOM 845 N N . THR A 1 122 ? 8.059 0.670 -14.460 1.00 98.06 122 THR A N 1
ATOM 846 C CA . THR A 1 122 ? 8.202 -0.684 -15.020 1.00 98.06 122 THR A CA 1
ATOM 847 C C . THR A 1 122 ? 9.288 -0.761 -16.099 1.00 98.06 122 THR A C 1
ATOM 849 O O . THR A 1 122 ? 9.450 0.160 -16.903 1.00 98.06 122 THR A O 1
ATOM 852 N N . LEU A 1 123 ? 10.029 -1.870 -16.112 1.00 98.00 123 LEU A N 1
ATOM 853 C CA . LEU A 1 123 ? 11.132 -2.138 -17.034 1.00 98.00 123 LEU A CA 1
ATOM 854 C C . LEU A 1 123 ? 10.984 -3.533 -17.654 1.00 98.00 123 LEU A C 1
ATOM 856 O O . LEU A 1 123 ? 11.054 -4.545 -16.950 1.00 98.00 123 LEU A O 1
ATOM 860 N N . LYS A 1 124 ? 10.887 -3.614 -18.987 1.00 96.81 124 LYS A N 1
ATOM 861 C CA . LYS A 1 124 ? 10.855 -4.901 -19.711 1.00 96.81 124 LYS A CA 1
ATOM 862 C C . LYS A 1 124 ? 12.112 -5.736 -19.507 1.00 96.81 124 LYS A C 1
ATOM 864 O O . LYS A 1 124 ? 12.057 -6.959 -19.581 1.00 96.81 124 LYS A O 1
ATOM 869 N N . THR A 1 125 ? 13.245 -5.089 -19.246 1.00 96.56 125 THR A N 1
ATOM 870 C CA . THR A 1 125 ? 14.516 -5.768 -18.964 1.00 96.56 125 THR A CA 1
ATOM 871 C C . THR A 1 125 ? 14.478 -6.579 -17.669 1.00 96.56 125 THR A C 1
ATOM 873 O O . THR A 1 125 ? 15.220 -7.550 -17.550 1.00 96.56 125 THR A O 1
ATOM 876 N N . LEU A 1 126 ? 13.612 -6.213 -16.715 1.00 96.25 126 LEU A N 1
ATOM 877 C CA . LEU A 1 126 ? 13.394 -6.963 -15.476 1.00 96.25 126 LEU A CA 1
ATOM 878 C C . LEU A 1 126 ? 12.318 -8.037 -15.639 1.00 96.25 126 LEU A C 1
ATOM 880 O O . LEU A 1 126 ? 12.442 -9.122 -15.074 1.00 96.25 126 LEU A O 1
ATOM 884 N N . ASN A 1 127 ? 11.279 -7.744 -16.422 1.00 96.50 127 ASN A N 1
ATOM 885 C CA . ASN A 1 127 ? 10.212 -8.689 -16.711 1.00 96.50 127 ASN A CA 1
ATOM 886 C C . ASN A 1 127 ? 9.717 -8.550 -18.162 1.00 96.50 127 ASN A C 1
ATOM 888 O O . ASN A 1 127 ? 8.920 -7.652 -18.457 1.00 96.50 127 ASN A O 1
ATOM 892 N N . PRO A 1 128 ? 10.131 -9.464 -19.062 1.00 93.62 128 PRO A N 1
ATOM 893 C CA . PRO A 1 128 ? 9.760 -9.420 -20.476 1.00 93.62 128 PRO A CA 1
ATOM 894 C C . PRO A 1 128 ? 8.258 -9.559 -20.750 1.00 93.62 128 PRO A C 1
ATOM 896 O O . PRO A 1 128 ? 7.808 -9.171 -21.826 1.00 93.62 128 PRO A O 1
ATOM 899 N N . ALA A 1 129 ? 7.482 -10.099 -19.802 1.00 92.06 129 ALA A N 1
ATOM 900 C CA . ALA A 1 129 ? 6.026 -10.196 -19.918 1.00 92.06 129 ALA A CA 1
ATOM 901 C C . ALA A 1 129 ? 5.316 -8.850 -19.675 1.00 92.06 129 ALA A C 1
ATOM 903 O O . ALA A 1 129 ? 4.123 -8.725 -19.945 1.00 92.06 129 ALA A O 1
ATOM 904 N N . GLY A 1 130 ? 6.029 -7.856 -19.138 1.00 92.88 130 GLY A N 1
ATOM 905 C CA . GLY A 1 130 ? 5.508 -6.521 -18.875 1.00 92.88 130 GLY A CA 1
ATOM 906 C C . GLY A 1 130 ? 5.697 -5.538 -20.031 1.00 92.88 130 GLY A C 1
ATOM 907 O O . GLY A 1 130 ? 5.982 -5.886 -21.181 1.00 92.88 130 GLY A O 1
ATOM 908 N N . ALA A 1 131 ? 5.558 -4.261 -19.693 1.00 95.44 131 ALA A N 1
ATOM 909 C CA . ALA A 1 131 ? 5.842 -3.142 -20.576 1.00 95.44 131 ALA A CA 1
ATOM 910 C C . ALA A 1 131 ? 6.875 -2.204 -19.950 1.00 95.44 131 ALA A C 1
ATOM 912 O O . ALA A 1 131 ? 7.177 -2.297 -18.762 1.00 95.44 131 ALA A O 1
ATOM 913 N N . ASP A 1 132 ? 7.416 -1.317 -20.775 1.00 98.00 132 ASP A N 1
ATOM 914 C CA . ASP A 1 132 ? 8.288 -0.238 -20.334 1.00 98.00 132 ASP A CA 1
ATOM 915 C C . ASP A 1 132 ? 7.433 0.938 -19.853 1.00 98.00 132 ASP A C 1
ATOM 917 O O . ASP A 1 132 ? 6.344 1.178 -20.382 1.00 98.00 132 ASP A O 1
ATOM 921 N N . GLY A 1 133 ? 7.907 1.629 -18.820 1.00 97.88 133 GLY A N 1
ATOM 922 C CA . GLY A 1 133 ? 7.201 2.732 -18.180 1.00 97.88 133 GLY A CA 1
ATOM 923 C C . GLY A 1 133 ? 7.603 4.105 -18.712 1.00 97.88 133 GLY A C 1
ATOM 924 O O . GLY A 1 133 ? 8.453 4.253 -19.595 1.00 97.88 133 GLY A O 1
ATOM 925 N N . LEU A 1 134 ? 7.010 5.139 -18.116 1.00 98.00 134 LEU A N 1
ATOM 926 C CA . LEU A 1 134 ? 7.231 6.527 -18.518 1.00 98.00 134 LEU A CA 1
ATOM 927 C C . LEU A 1 134 ? 8.712 6.939 -18.490 1.00 98.00 134 LEU A C 1
ATOM 929 O O . LEU A 1 134 ? 9.159 7.634 -19.400 1.00 98.00 134 LEU A O 1
ATOM 933 N N . LEU A 1 135 ? 9.485 6.508 -17.485 1.00 96.44 135 LEU A N 1
ATOM 934 C CA . LEU A 1 135 ? 10.883 6.945 -17.328 1.00 96.44 135 LEU A CA 1
ATOM 935 C C . LEU A 1 135 ? 11.830 6.442 -18.418 1.00 96.44 135 LEU A C 1
ATOM 937 O O . LEU A 1 135 ? 12.907 7.004 -18.594 1.00 96.44 135 LEU A O 1
ATOM 941 N N . VAL A 1 136 ? 11.430 5.414 -19.161 1.00 95.44 136 VAL A N 1
ATOM 942 C CA . VAL A 1 136 ? 12.175 4.891 -20.314 1.00 95.44 136 VAL A CA 1
ATOM 943 C C . VAL A 1 136 ? 11.517 5.283 -21.643 1.00 95.44 136 VAL A C 1
ATOM 945 O O . VAL A 1 136 ? 11.801 4.702 -22.685 1.00 95.44 136 VAL A O 1
ATOM 948 N N . GLY A 1 137 ? 10.647 6.301 -21.618 1.00 94.75 137 GLY A N 1
ATOM 949 C CA . GLY A 1 137 ? 10.058 6.927 -22.803 1.00 94.75 137 GLY A CA 1
ATOM 950 C C . GLY A 1 137 ? 8.715 6.347 -23.251 1.00 94.75 137 GLY A C 1
ATOM 951 O O . GLY A 1 137 ? 8.175 6.800 -24.259 1.00 94.75 137 GLY A O 1
ATOM 952 N N . GLN A 1 138 ? 8.144 5.379 -22.525 1.00 96.19 138 GLN A N 1
ATOM 953 C CA . GLN A 1 138 ? 6.870 4.759 -22.889 1.00 96.19 138 GLN A CA 1
ATOM 954 C C . GLN A 1 138 ? 5.706 5.328 -22.066 1.00 96.19 138 GLN A C 1
ATOM 956 O O . GLN A 1 138 ? 5.467 4.955 -20.921 1.00 96.19 138 GLN A O 1
ATOM 961 N N . THR A 1 139 ? 4.925 6.213 -22.680 1.00 96.19 139 THR A N 1
ATOM 962 C CA . THR A 1 139 ? 3.777 6.874 -22.037 1.00 96.19 139 THR A CA 1
ATOM 963 C C . THR A 1 139 ? 2.538 5.987 -21.958 1.00 96.19 139 THR A C 1
ATOM 965 O O . THR A 1 139 ? 1.710 6.166 -21.064 1.00 96.19 139 THR A O 1
ATOM 968 N N . ARG A 1 140 ? 2.404 5.011 -22.869 1.00 96.81 140 ARG A N 1
ATOM 969 C CA . ARG A 1 140 ? 1.208 4.164 -22.973 1.00 96.81 140 ARG A CA 1
ATOM 970 C C . ARG A 1 140 ? 0.928 3.403 -21.684 1.00 96.81 140 ARG A C 1
ATOM 972 O O . ARG A 1 140 ? -0.231 3.252 -21.315 1.00 96.81 140 ARG A O 1
ATOM 979 N N . GLN A 1 141 ? 1.973 2.943 -20.999 1.00 96.81 141 GLN A N 1
ATOM 980 C CA . GLN A 1 141 ? 1.785 2.150 -19.795 1.00 96.81 141 GLN A CA 1
ATOM 981 C C . GLN A 1 141 ? 1.122 2.960 -18.682 1.00 96.81 141 GLN A C 1
ATOM 983 O O . GLN A 1 141 ? 0.188 2.466 -18.063 1.00 96.81 141 GLN A O 1
ATOM 988 N N . LEU A 1 142 ? 1.532 4.212 -18.459 1.00 97.44 142 LEU A N 1
ATOM 989 C CA . LEU A 1 142 ? 0.906 5.066 -17.447 1.00 97.44 142 LEU A CA 1
ATOM 990 C C . LEU A 1 142 ? -0.594 5.271 -17.715 1.00 97.44 142 LEU A C 1
ATOM 992 O O . LEU A 1 142 ? -1.389 5.218 -16.778 1.00 97.44 142 LEU A O 1
ATOM 996 N N . TRP A 1 143 ? -0.985 5.434 -18.982 1.00 97.81 143 TRP A N 1
ATOM 997 C CA . TRP A 1 143 ? -2.396 5.542 -19.358 1.00 97.81 143 TRP A CA 1
ATOM 998 C C . TRP A 1 143 ? -3.179 4.256 -19.108 1.00 97.81 143 TRP A C 1
ATOM 1000 O O . TRP A 1 143 ? -4.255 4.324 -18.523 1.00 97.81 143 TRP A O 1
ATOM 1010 N N . ILE A 1 144 ? -2.615 3.093 -19.447 1.00 98.06 144 ILE A N 1
ATOM 1011 C CA . ILE A 1 144 ? -3.237 1.794 -19.144 1.00 98.06 144 ILE A CA 1
ATOM 1012 C C . ILE A 1 144 ? -3.474 1.649 -17.634 1.00 98.06 144 ILE A C 1
ATOM 1014 O O . ILE A 1 144 ? -4.552 1.231 -17.216 1.00 98.06 144 ILE A O 1
ATOM 1018 N N . GLN A 1 145 ? -2.501 2.037 -16.802 1.00 98.25 145 GLN A N 1
ATOM 1019 C CA . GLN A 1 145 ? -2.659 1.988 -15.347 1.00 98.25 145 GLN A CA 1
ATOM 1020 C C . GLN A 1 145 ? -3.762 2.938 -14.853 1.00 98.25 145 GLN A C 1
ATOM 1022 O O . GLN A 1 145 ? -4.544 2.564 -13.980 1.00 98.25 145 GLN A O 1
ATOM 1027 N N . ALA A 1 146 ? -3.850 4.149 -15.411 1.00 98.25 146 ALA A N 1
ATOM 1028 C CA . ALA A 1 146 ? -4.887 5.118 -15.061 1.00 98.25 146 ALA A CA 1
ATOM 1029 C C . ALA A 1 146 ? -6.295 4.648 -15.477 1.00 98.25 146 ALA A C 1
ATOM 1031 O O . ALA A 1 146 ? -7.243 4.777 -14.701 1.00 98.25 146 ALA A O 1
ATOM 1032 N N . GLU A 1 147 ? -6.433 4.054 -16.664 1.00 98.38 147 GLU A N 1
ATOM 1033 C CA . GLU A 1 147 ? -7.685 3.448 -17.132 1.00 98.38 147 GLU A CA 1
ATOM 1034 C C . GLU A 1 147 ? -8.104 2.270 -16.245 1.00 98.38 147 GLU A C 1
ATOM 1036 O O . GLU A 1 147 ? -9.255 2.204 -15.807 1.00 98.38 147 GLU A O 1
ATOM 1041 N N . ALA A 1 148 ? -7.163 1.380 -15.910 1.00 98.00 148 ALA A N 1
ATOM 1042 C CA . ALA A 1 148 ? -7.411 0.247 -15.022 1.00 98.00 148 ALA A CA 1
ATOM 1043 C C . ALA A 1 148 ? -7.880 0.705 -13.634 1.00 98.00 148 ALA A C 1
ATOM 1045 O O . ALA A 1 148 ? -8.822 0.136 -13.081 1.00 98.00 148 ALA A O 1
ATOM 1046 N N . ILE A 1 149 ? -7.274 1.765 -13.093 1.00 98.50 149 ILE A N 1
ATOM 1047 C CA . ILE A 1 149 ? -7.715 2.411 -11.853 1.00 98.50 149 ILE A CA 1
ATOM 1048 C C . ILE A 1 149 ? -9.160 2.896 -11.972 1.00 98.50 149 ILE A C 1
ATOM 1050 O O . ILE A 1 149 ? -9.982 2.554 -11.124 1.00 98.50 149 ILE A O 1
ATOM 1054 N N . GLY A 1 150 ? -9.478 3.674 -13.011 1.00 98.19 150 GLY A N 1
ATOM 1055 C CA . GLY A 1 150 ? -10.811 4.251 -13.187 1.00 98.19 150 GLY A CA 1
ATOM 1056 C C . GLY A 1 150 ? -11.891 3.176 -13.295 1.00 98.19 150 GLY A C 1
ATOM 1057 O O . GLY A 1 150 ? -12.909 3.246 -12.604 1.00 98.19 150 GLY A O 1
ATOM 1058 N N . PHE A 1 151 ? -11.627 2.138 -14.093 1.00 98.31 151 PHE A N 1
ATOM 1059 C CA . PHE A 1 151 ? -12.513 0.985 -14.209 1.00 98.31 151 PHE A CA 1
ATOM 1060 C C . PHE A 1 151 ? -12.680 0.261 -12.871 1.00 98.31 151 PHE A C 1
ATOM 1062 O O . PHE A 1 151 ? -13.806 -0.013 -12.460 1.00 98.31 151 PHE A O 1
ATOM 1069 N N . THR A 1 152 ? -11.578 -0.012 -12.168 1.00 98.00 152 THR A N 1
ATOM 1070 C CA . THR A 1 152 ? -11.611 -0.746 -10.897 1.00 98.00 152 THR A CA 1
ATOM 1071 C C . THR A 1 152 ? -12.390 0.026 -9.841 1.00 98.00 152 THR A C 1
ATOM 1073 O O . THR A 1 152 ? -13.251 -0.566 -9.201 1.00 98.00 152 THR A O 1
ATOM 1076 N N . ILE A 1 153 ? -12.164 1.340 -9.698 1.00 97.88 153 ILE A N 1
ATOM 1077 C CA . ILE A 1 153 ? -12.919 2.202 -8.773 1.00 97.88 153 ILE A CA 1
ATOM 1078 C C . ILE A 1 153 ? -14.414 2.123 -9.077 1.00 97.88 153 ILE A C 1
ATOM 1080 O O . ILE A 1 153 ? -15.207 1.891 -8.166 1.00 97.88 153 ILE A O 1
ATOM 1084 N N . LEU A 1 154 ? -14.806 2.296 -10.343 1.00 98.12 154 LEU A N 1
ATOM 1085 C CA . LEU A 1 154 ? -16.214 2.256 -10.730 1.00 98.12 154 LEU A CA 1
ATOM 1086 C C . LEU A 1 154 ? -16.829 0.887 -10.427 1.00 98.12 154 LEU A C 1
ATOM 1088 O O . LEU A 1 154 ? -17.896 0.810 -9.820 1.00 98.12 154 LEU A O 1
ATOM 1092 N N . PHE A 1 155 ? -16.137 -0.185 -10.811 1.00 98.19 155 PHE A N 1
ATOM 1093 C CA . PHE A 1 155 ? -16.587 -1.553 -10.605 1.00 98.19 155 PHE A CA 1
ATOM 1094 C C . PHE A 1 155 ? -16.780 -1.871 -9.118 1.00 98.19 155 PHE A C 1
ATOM 1096 O O . PHE A 1 155 ? -17.848 -2.344 -8.733 1.00 98.19 155 PHE A O 1
ATOM 1103 N N . VAL A 1 156 ? -15.792 -1.570 -8.266 1.00 97.25 156 VAL A N 1
ATOM 1104 C CA . VAL A 1 156 ? -15.885 -1.876 -6.830 1.00 97.25 156 VAL A CA 1
ATOM 1105 C C . VAL A 1 156 ? -16.867 -0.961 -6.109 1.00 97.25 156 VAL A C 1
ATOM 1107 O O . VAL A 1 156 ? -17.587 -1.443 -5.239 1.00 97.25 156 VAL A O 1
ATOM 1110 N N . ALA A 1 157 ? -16.956 0.322 -6.471 1.00 96.88 157 ALA A N 1
ATOM 1111 C CA . ALA A 1 157 ? -17.892 1.251 -5.843 1.00 96.88 157 ALA A CA 1
ATOM 1112 C C . ALA A 1 157 ? -19.344 0.876 -6.164 1.00 96.88 157 ALA A C 1
ATOM 1114 O O . ALA A 1 157 ? -20.160 0.733 -5.254 1.00 96.88 157 ALA A O 1
ATOM 1115 N N . VAL A 1 158 ? -19.657 0.656 -7.446 1.00 98.44 158 VAL A N 1
ATOM 1116 C CA . VAL A 1 158 ? -21.006 0.266 -7.880 1.00 98.44 158 VAL A CA 1
ATOM 1117 C C . VAL A 1 158 ? -21.343 -1.134 -7.381 1.00 98.44 158 VAL A C 1
ATOM 1119 O O . VAL A 1 158 ? -22.407 -1.332 -6.801 1.00 98.44 158 VAL A O 1
ATOM 1122 N N . GLY A 1 159 ? -20.433 -2.096 -7.551 1.00 98.50 159 GLY A N 1
ATOM 1123 C CA . GLY A 1 159 ? -20.642 -3.479 -7.128 1.00 98.50 159 GLY A CA 1
ATOM 1124 C C . GLY A 1 159 ? -20.876 -3.594 -5.624 1.00 98.50 159 GLY A C 1
ATOM 1125 O O . GLY A 1 159 ? -21.879 -4.170 -5.206 1.00 98.50 159 GLY A O 1
ATOM 1126 N N . THR A 1 160 ? -20.010 -2.984 -4.809 1.00 97.88 160 THR A N 1
ATOM 1127 C CA . THR A 1 160 ? -20.162 -2.997 -3.345 1.00 97.88 160 THR A CA 1
ATOM 1128 C C . THR A 1 160 ? -21.449 -2.299 -2.925 1.00 97.88 160 THR A C 1
ATOM 1130 O O . THR A 1 160 ? -22.181 -2.831 -2.097 1.00 97.88 160 THR A O 1
ATOM 1133 N N . TYR A 1 161 ? -21.780 -1.149 -3.524 1.00 97.88 161 TYR A N 1
ATOM 1134 C CA . TYR A 1 161 ? -23.031 -0.454 -3.225 1.00 97.88 161 TYR A CA 1
ATOM 1135 C C . TYR A 1 161 ? -24.253 -1.335 -3.504 1.00 97.88 161 TYR A C 1
ATOM 1137 O O . TYR A 1 161 ? -25.105 -1.482 -2.629 1.00 97.88 161 TYR A O 1
ATOM 1145 N N . VAL A 1 162 ? -24.324 -1.958 -4.685 1.00 98.50 162 VAL A N 1
ATOM 1146 C CA . VAL A 1 162 ? -25.434 -2.846 -5.062 1.00 98.50 162 VAL A CA 1
ATOM 1147 C C . VAL A 1 162 ? -25.529 -4.033 -4.106 1.00 98.50 162 VAL A C 1
ATOM 1149 O O . VAL A 1 162 ? -26.613 -4.311 -3.600 1.00 98.50 162 VAL A O 1
ATOM 1152 N N . ILE A 1 163 ? -24.409 -4.697 -3.808 1.00 98.38 163 ILE A N 1
ATOM 1153 C CA . ILE A 1 163 ? -24.374 -5.835 -2.880 1.00 98.38 163 ILE A CA 1
ATOM 1154 C C . ILE A 1 163 ? -24.892 -5.421 -1.499 1.00 98.38 163 ILE A C 1
ATOM 1156 O O . ILE A 1 163 ? -25.759 -6.096 -0.948 1.00 98.38 163 ILE A O 1
ATOM 1160 N N . LEU A 1 164 ? -24.429 -4.289 -0.963 1.00 98.19 164 LEU A N 1
ATOM 1161 C CA . LEU A 1 164 ? -24.886 -3.790 0.333 1.00 98.19 164 LEU A CA 1
ATOM 1162 C C . LEU A 1 164 ? -26.380 -3.437 0.321 1.00 98.19 164 LEU A C 1
ATOM 1164 O O . LEU A 1 164 ? -27.074 -3.750 1.286 1.00 98.19 164 LEU A O 1
ATOM 1168 N N . GLN A 1 165 ? -26.908 -2.8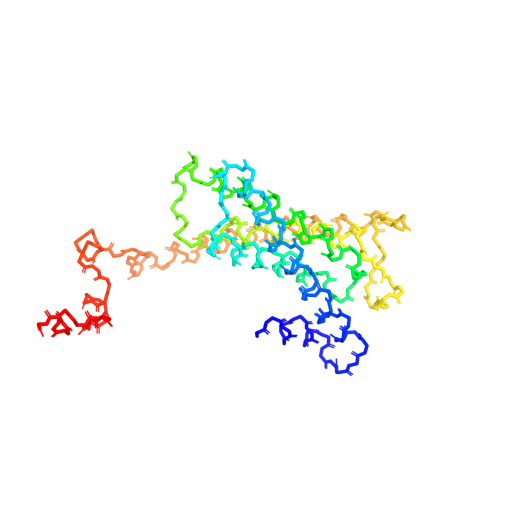44 -0.759 1.00 98.06 165 GLN A N 1
ATOM 1169 C CA . GLN A 1 165 ? -28.351 -2.595 -0.870 1.00 98.06 165 GLN A CA 1
ATOM 1170 C C . GLN A 1 165 ? -29.155 -3.896 -0.903 1.00 98.06 165 GLN A C 1
ATOM 1172 O O . GLN A 1 165 ? -30.189 -3.973 -0.247 1.00 98.06 165 GLN A O 1
ATOM 1177 N N . LEU A 1 166 ? -28.684 -4.923 -1.616 1.00 98.19 166 LEU A N 1
ATOM 1178 C CA . LEU A 1 166 ? -29.356 -6.222 -1.672 1.00 98.19 166 LEU A CA 1
ATOM 1179 C C . LEU A 1 166 ? -29.354 -6.927 -0.313 1.00 98.19 166 LEU A C 1
ATOM 1181 O O . LEU A 1 166 ? -30.395 -7.423 0.110 1.00 98.19 166 LEU A O 1
ATOM 1185 N N . ILE A 1 167 ? -28.224 -6.924 0.402 1.00 98.38 167 ILE A N 1
ATOM 1186 C CA . ILE A 1 167 ? -28.144 -7.481 1.762 1.00 98.38 167 ILE A CA 1
ATOM 1187 C C . ILE A 1 167 ? -29.108 -6.736 2.693 1.00 98.38 167 ILE A C 1
ATOM 1189 O O . ILE A 1 167 ? -29.821 -7.367 3.471 1.00 98.38 167 ILE A O 1
ATOM 1193 N N . ARG A 1 168 ? -29.216 -5.408 2.552 1.00 97.50 168 ARG A N 1
ATOM 1194 C CA . ARG A 1 168 ? -30.126 -4.578 3.353 1.00 97.50 168 ARG A CA 1
ATOM 1195 C C . ARG A 1 168 ? -31.607 -4.948 3.196 1.00 97.50 168 ARG A C 1
ATOM 1197 O O . ARG A 1 168 ? -32.399 -4.629 4.079 1.00 97.50 168 ARG A O 1
ATOM 1204 N N . LEU A 1 169 ? -31.993 -5.612 2.103 1.00 97.06 169 LEU A N 1
ATOM 1205 C CA . LEU A 1 169 ? -33.366 -6.093 1.908 1.00 97.06 169 LEU A CA 1
ATOM 1206 C C . LEU A 1 169 ? -33.706 -7.297 2.794 1.00 97.06 169 LEU A C 1
ATOM 1208 O O . LEU A 1 169 ? -34.884 -7.540 3.042 1.00 97.06 169 LEU A O 1
ATOM 1212 N N . VAL A 1 170 ? -32.699 -8.051 3.245 1.00 97.69 170 VAL A N 1
ATOM 1213 C CA . VAL A 1 170 ? -32.893 -9.295 4.008 1.00 97.69 170 VAL A CA 1
ATOM 1214 C C . VAL A 1 170 ? -32.386 -9.209 5.446 1.00 97.69 170 VAL A C 1
ATOM 1216 O O . VAL A 1 170 ? -32.881 -9.943 6.296 1.00 97.69 170 VAL A O 1
ATOM 1219 N N . MET A 1 171 ? -31.433 -8.319 5.744 1.00 96.31 171 MET A N 1
ATOM 1220 C CA . MET A 1 171 ? -30.898 -8.120 7.094 1.00 96.31 171 MET A CA 1
ATOM 1221 C C . MET A 1 171 ? -30.293 -6.716 7.282 1.00 96.31 171 MET A C 1
ATOM 1223 O O . MET A 1 171 ? -29.874 -6.093 6.304 1.00 96.31 171 MET A O 1
ATOM 1227 N N . PRO A 1 172 ? -30.213 -6.187 8.517 1.00 94.88 172 PRO A N 1
ATOM 1228 C CA . PRO A 1 172 ? -29.503 -4.937 8.773 1.00 94.88 172 PRO A CA 1
ATOM 1229 C C . PRO A 1 172 ? -27.995 -5.084 8.509 1.00 94.88 172 PRO A C 1
ATOM 1231 O O . PRO A 1 172 ? -27.404 -6.127 8.769 1.00 94.88 172 PRO A O 1
ATOM 1234 N N . LEU A 1 173 ? -27.367 -4.018 7.999 1.00 95.38 173 LEU A N 1
ATOM 1235 C CA . LEU A 1 173 ? -25.918 -3.980 7.734 1.00 95.38 173 LEU A CA 1
ATOM 1236 C C . LEU A 1 173 ? -25.077 -3.630 8.971 1.00 95.38 173 LEU A C 1
ATOM 1238 O O . LEU A 1 173 ? -23.879 -3.892 8.985 1.00 95.38 173 LEU A O 1
ATOM 1242 N N . ARG A 1 174 ? -25.687 -2.994 9.975 1.00 94.69 174 ARG A N 1
ATOM 1243 C CA . ARG A 1 174 ? -25.062 -2.580 11.237 1.00 94.69 174 ARG A CA 1
ATOM 1244 C C . ARG A 1 174 ? -25.934 -3.090 12.376 1.00 94.69 174 ARG A C 1
ATOM 1246 O O . ARG A 1 174 ? -27.160 -3.111 12.236 1.00 94.69 174 ARG A O 1
ATOM 1253 N N . VAL A 1 175 ? -25.298 -3.501 13.466 1.00 94.56 175 VAL A N 1
ATOM 1254 C CA . VAL A 1 175 ? -25.988 -3.813 14.722 1.00 94.56 175 VAL A CA 1
ATOM 1255 C C . VAL A 1 175 ? -26.688 -2.572 15.276 1.00 94.56 175 VAL A C 1
ATOM 1257 O O . VAL A 1 175 ? -26.431 -1.453 14.827 1.00 94.56 175 VAL A O 1
ATOM 1260 N N . ASN A 1 176 ? -27.618 -2.762 16.209 1.00 94.06 176 ASN A N 1
ATOM 1261 C CA . ASN A 1 176 ? -28.272 -1.622 16.850 1.00 94.06 176 ASN A CA 1
ATOM 1262 C C . ASN A 1 176 ? -27.336 -0.932 17.862 1.00 94.06 176 ASN A C 1
ATOM 1264 O O . ASN A 1 176 ? -26.349 -1.513 18.308 1.00 94.06 176 ASN A O 1
ATOM 1268 N N . ASP A 1 177 ? -27.670 0.303 18.248 1.00 94.00 177 ASP A N 1
ATOM 1269 C CA . ASP A 1 177 ? -26.822 1.126 19.123 1.00 94.00 177 ASP A CA 1
ATOM 1270 C C . ASP A 1 177 ? -26.549 0.479 20.493 1.00 94.00 177 ASP A C 1
ATOM 1272 O O . ASP A 1 177 ? -25.502 0.720 21.090 1.00 94.00 177 ASP A O 1
ATOM 1276 N N . VAL A 1 178 ? -27.478 -0.338 21.007 1.00 92.50 178 VAL A N 1
ATOM 1277 C CA . VAL A 1 178 ? -27.323 -1.022 22.302 1.00 92.50 17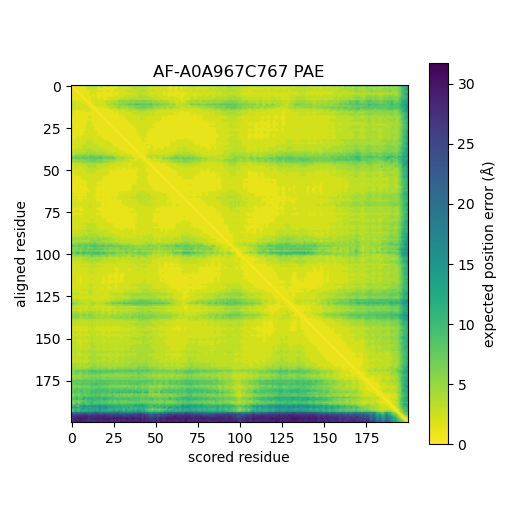8 VAL A CA 1
ATOM 1278 C C . VAL A 1 178 ? -26.303 -2.150 22.185 1.00 92.50 178 VAL A C 1
ATOM 1280 O O . VAL A 1 178 ? -25.385 -2.227 22.998 1.00 92.50 178 VAL A O 1
ATOM 1283 N N . GLU A 1 179 ? -26.434 -2.990 21.158 1.00 91.25 179 GLU A N 1
ATOM 1284 C CA . GLU A 1 179 ? -25.480 -4.060 20.853 1.00 91.25 179 GLU A CA 1
ATOM 1285 C C . GLU A 1 179 ? -24.087 -3.495 20.558 1.00 91.25 179 GLU A C 1
ATOM 1287 O O . GLU A 1 179 ? -23.088 -4.036 21.028 1.00 91.25 179 GLU A O 1
ATOM 1292 N N . GLU A 1 180 ? -24.009 -2.372 19.836 1.00 92.06 180 GLU A N 1
ATOM 1293 C CA . GLU A 1 180 ? -22.742 -1.695 19.552 1.00 92.06 180 GLU A CA 1
ATOM 1294 C C . GLU A 1 180 ? -22.072 -1.167 20.831 1.00 92.06 180 GLU A C 1
ATOM 1296 O O . GLU A 1 180 ? -20.865 -1.331 21.003 1.00 92.06 180 GLU A O 1
ATOM 1301 N N . GLN A 1 181 ? -22.842 -0.580 21.755 1.00 90.25 181 GLN A N 1
ATOM 1302 C CA . GLN A 1 181 ? -22.323 -0.073 23.033 1.00 90.25 181 GLN A CA 1
ATOM 1303 C C . GLN A 1 181 ? -21.876 -1.183 23.987 1.00 90.25 181 GLN A C 1
ATOM 1305 O O . GLN A 1 181 ? -20.910 -0.999 24.726 1.00 90.25 181 GLN A O 1
ATOM 1310 N N . GLN A 1 182 ? -22.582 -2.313 23.999 1.00 89.06 182 GLN A N 1
ATOM 1311 C CA . GLN A 1 182 ? -22.242 -3.467 24.834 1.00 89.06 182 GLN A CA 1
ATOM 1312 C C . GLN A 1 182 ? -21.059 -4.273 24.283 1.00 89.06 182 GLN A C 1
ATOM 1314 O O . GLN A 1 182 ? -20.424 -5.009 25.034 1.00 89.06 182 GLN A O 1
ATOM 1319 N N . GLY A 1 183 ? -20.753 -4.121 22.993 1.00 89.75 183 GLY A N 1
ATOM 1320 C CA . GLY A 1 183 ? -19.736 -4.893 22.296 1.00 89.75 183 GLY A CA 1
ATOM 1321 C C . GLY A 1 183 ? -20.312 -6.129 21.602 1.00 89.75 183 GLY A C 1
ATOM 1322 O O . GLY A 1 183 ? -21.280 -6.754 22.050 1.00 89.75 183 GLY A O 1
ATOM 1323 N N . LEU A 1 184 ? -19.688 -6.480 20.475 1.00 92.88 184 LEU A N 1
ATOM 1324 C CA . LEU A 1 184 ? -20.099 -7.604 19.631 1.00 92.88 184 LEU A CA 1
ATOM 1325 C C . LEU A 1 184 ? -19.730 -8.964 20.237 1.00 92.88 184 LEU A C 1
ATOM 1327 O O . LEU A 1 184 ? -20.411 -9.939 19.942 1.00 92.88 184 LEU A O 1
ATOM 1331 N N . ASP A 1 185 ? -18.716 -9.036 21.102 1.00 91.50 185 ASP A N 1
ATOM 1332 C CA . ASP A 1 185 ? -18.281 -10.285 21.743 1.00 91.50 185 ASP A CA 1
ATOM 1333 C C . ASP A 1 185 ? -19.459 -10.971 22.462 1.00 91.50 185 ASP A C 1
ATOM 1335 O O . ASP A 1 185 ? -19.782 -12.128 22.198 1.00 91.50 185 ASP A O 1
ATOM 1339 N N . ILE A 1 186 ? -20.212 -10.224 23.273 1.00 87.06 186 ILE A N 1
ATOM 1340 C CA . ILE A 1 186 ? -21.345 -10.774 24.026 1.00 87.06 186 ILE A CA 1
ATOM 1341 C C . ILE A 1 186 ? -22.549 -11.002 23.106 1.00 87.06 186 ILE A C 1
ATOM 1343 O O . ILE A 1 186 ? -23.112 -12.095 23.072 1.00 87.06 186 ILE A O 1
ATOM 1347 N N . ASN A 1 187 ? -22.953 -9.979 22.349 1.00 87.69 187 ASN A N 1
ATOM 1348 C CA . ASN A 1 187 ? -24.217 -10.014 21.607 1.00 87.69 187 ASN A CA 1
ATOM 1349 C C . ASN A 1 187 ? -24.169 -10.886 20.345 1.00 87.69 187 ASN A C 1
ATOM 1351 O O . ASN A 1 187 ? -25.175 -11.500 19.992 1.00 87.69 187 ASN A O 1
ATOM 1355 N N . ALA A 1 188 ? -23.023 -10.950 19.664 1.00 89.69 188 ALA A N 1
ATOM 1356 C CA . ALA A 1 188 ? -22.858 -11.731 18.440 1.00 89.69 188 ALA A CA 1
ATOM 1357 C C . ALA A 1 188 ? -22.166 -13.083 18.676 1.00 89.69 188 ALA A C 1
ATOM 1359 O O . ALA A 1 188 ? -22.425 -14.020 17.918 1.00 89.69 188 ALA A O 1
ATOM 1360 N N . HIS A 1 189 ? -21.313 -13.201 19.702 1.00 91.75 189 HIS A N 1
ATOM 1361 C CA . HIS A 1 189 ? -20.502 -14.404 19.934 1.00 91.75 189 HIS A CA 1
ATOM 1362 C C . HIS A 1 189 ? -20.789 -15.121 21.262 1.00 91.75 189 HIS A C 1
ATOM 1364 O O . HIS A 1 189 ? -20.455 -16.298 21.389 1.00 91.75 189 HIS A O 1
ATOM 1370 N N . GLY A 1 190 ? -21.479 -14.483 22.212 1.00 88.38 190 GLY A N 1
ATOM 1371 C CA . GLY A 1 190 ? -21.825 -15.085 23.502 1.00 88.38 190 GLY A CA 1
ATOM 1372 C C . GLY A 1 190 ? -20.627 -15.310 24.428 1.00 88.38 190 GLY A C 1
ATOM 1373 O O . GLY A 1 190 ? -20.720 -16.129 25.342 1.00 88.38 190 GLY A O 1
ATOM 1374 N N . GLU A 1 191 ? -19.515 -14.613 24.196 1.00 86.31 191 GLU A N 1
ATOM 1375 C CA . GLU A 1 191 ? -18.272 -14.744 24.959 1.00 86.31 191 GLU A CA 1
ATOM 1376 C C . GLU A 1 191 ? -17.670 -13.371 25.292 1.00 86.31 191 GLU A C 1
ATOM 1378 O O . GLU A 1 191 ? -18.037 -12.364 24.696 1.00 86.31 191 GLU A O 1
ATOM 1383 N N . GLU A 1 192 ? -16.755 -13.314 26.261 1.00 86.12 192 GLU A N 1
ATOM 1384 C CA . GLU A 1 192 ? -15.909 -12.140 26.509 1.00 86.12 192 GLU A CA 1
ATOM 1385 C C . GLU A 1 192 ? -14.489 -12.458 26.026 1.00 86.12 192 GLU A C 1
ATOM 1387 O O . GLU A 1 192 ? -13.910 -13.466 26.437 1.00 86.12 192 GLU A O 1
ATOM 1392 N N . ALA A 1 193 ? -13.889 -11.605 25.185 1.00 87.12 193 ALA A N 1
ATOM 1393 C CA . ALA A 1 193 ? -12.524 -11.842 24.699 1.00 87.12 193 ALA A CA 1
ATOM 1394 C C . ALA A 1 193 ? -11.476 -11.855 25.830 1.00 87.12 193 ALA A C 1
ATOM 1396 O O . ALA A 1 193 ? -10.456 -12.542 25.734 1.00 87.12 193 ALA A O 1
ATOM 1397 N N . TYR A 1 194 ? -11.726 -11.104 26.907 1.00 83.44 194 TYR A N 1
ATOM 1398 C CA . TYR A 1 194 ? -10.880 -11.055 28.095 1.00 83.44 194 TYR A CA 1
ATOM 1399 C C . TYR A 1 194 ? -11.757 -11.063 29.349 1.00 83.44 194 TYR A C 1
ATOM 1401 O O . TYR A 1 194 ? -12.378 -10.052 29.669 1.00 83.44 194 TYR A O 1
ATOM 1409 N N . ASN A 1 195 ? -11.773 -12.178 30.083 1.00 76.25 195 ASN A N 1
ATOM 1410 C CA . ASN A 1 195 ? -12.489 -12.255 31.356 1.00 76.25 195 ASN A CA 1
ATOM 1411 C C . ASN A 1 195 ? -11.883 -11.267 32.361 1.00 76.25 195 ASN A C 1
ATOM 1413 O O . ASN A 1 195 ? -10.700 -11.352 32.706 1.00 76.25 195 ASN A O 1
ATOM 1417 N N . SER A 1 196 ? -12.720 -10.382 32.894 1.00 64.38 196 SER A N 1
ATOM 1418 C CA . SER A 1 196 ? -12.356 -9.439 33.963 1.00 64.38 196 SER A CA 1
ATOM 1419 C C . SER A 1 196 ? -11.968 -10.111 35.300 1.00 64.38 196 SER A C 1
ATOM 1421 O O . SER A 1 196 ? -11.502 -9.436 36.215 1.00 64.38 196 SER A O 1
ATOM 1423 N N . GLU A 1 197 ? -12.077 -11.442 35.410 1.00 58.84 197 GLU A N 1
ATOM 1424 C CA . GLU A 1 197 ? -11.744 -12.230 36.610 1.00 58.84 197 GLU A CA 1
ATOM 1425 C C . GLU A 1 1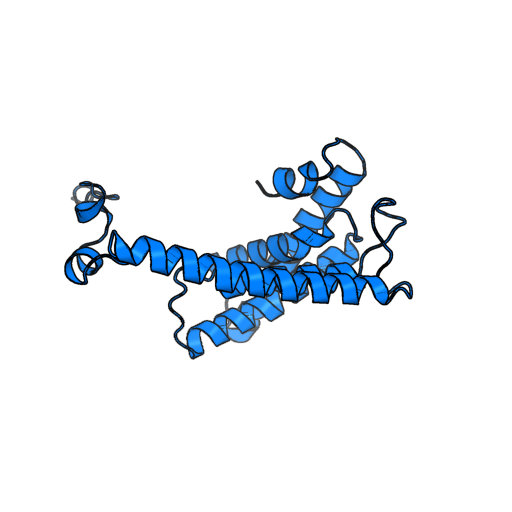97 ? -10.238 -12.457 36.863 1.00 58.84 197 GLU A C 1
ATOM 1427 O O . GLU A 1 197 ? -9.875 -12.976 37.915 1.00 58.84 197 GLU A O 1
ATOM 1432 N N . PHE A 1 198 ? -9.329 -12.056 35.966 1.00 52.88 198 PHE A N 1
ATOM 1433 C CA . PHE A 1 198 ? -7.880 -12.264 36.168 1.00 52.88 198 PHE A CA 1
ATOM 1434 C C . PHE A 1 198 ? -7.148 -11.121 36.892 1.00 52.88 198 PHE A C 1
ATOM 1436 O O . PHE A 1 198 ? -5.916 -11.099 36.930 1.00 52.88 198 PHE A O 1
ATOM 1443 N N . THR A 1 199 ? -7.877 -10.187 37.506 1.00 50.91 199 THR A N 1
ATOM 1444 C CA . THR A 1 199 ? -7.302 -9.157 38.384 1.00 50.91 199 THR A CA 1
ATOM 1445 C C . THR A 1 199 ? -7.974 -9.165 39.755 1.00 50.91 199 THR A C 1
ATOM 1447 O O . THR A 1 199 ? -8.767 -8.279 40.072 1.00 50.91 199 THR A O 1
ATOM 1450 N N . SER A 1 200 ? -7.638 -10.161 40.575 1.00 44.81 200 SER A N 1
ATOM 1451 C CA . SER A 1 200 ? -7.718 -10.078 42.040 1.00 44.81 200 SER A CA 1
ATOM 1452 C C . SER A 1 200 ? -6.395 -10.513 42.645 1.00 44.81 200 SER A C 1
ATOM 1454 O O . SER A 1 200 ? -5.961 -11.630 42.278 1.00 44.81 200 SER A O 1
#

pLDDT: mean 95.03, std 7.44, range [44.81, 98.88]

Secondary str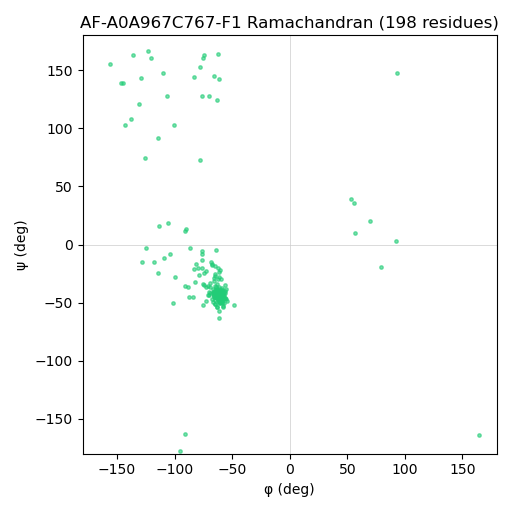ucture (DSSP, 8-state):
-HHHHHHHTTSSSSHHHHHHHHHHHHHHHHHHHHHHHHHHHHHSS--HHHHHHHHHHHHHHHGGGTTTS-HHHHHHHHHHHHHHHHHHHHHHHHHT---TT-HIIIIIIHHHHHHHHHHHH--TTT-TTS---GGGT--HHHHHHHHHHHHHHHHHHHHHHHHHHHHHTTS-SS--HHHHHH-HIIIIISS-SS-GGG--